Protein AF-A0A3D9SJC8-F1 (afdb_monomer_lite)

Radius of gyration: 26.05 Å; chains: 1; bounding box: 56×42×73 Å

Secondary structure (DSSP, 8-state):
--PPB-GGGSB-TTSBTTTT-BTTTTT---HHHHHHHHHHHHTT--TTSBGGGS-HHHHHHHHH-EEEEEEEEEETTEEEEEEE--HHHHHHHHHHTT---HHHHHHHHHHB--PPPTTTTTS-TT----BTTB-HHHHHHSBHHHHHHHHHHHHHT--HHHHHHHHHHHHHHHHHHHHHHHTT--BGGGG-TTS--------

pLDDT: mean 83.05, std 17.26, range [29.95, 97.19]

Organism: NCBI:txid1156355

Structure (mmCIF, N/CA/C/O backbone):
data_AF-A0A3D9SJC8-F1
#
_entry.id   AF-A0A3D9SJC8-F1
#
loop_
_atom_site.group_PDB
_atom_site.id
_atom_site.type_symbol
_atom_site.label_atom_id
_atom_site.label_alt_id
_atom_site.label_comp_id
_atom_site.label_asym_id
_atom_site.label_entity_id
_atom_site.label_seq_id
_atom_site.pdbx_PDB_ins_code
_atom_site.Cartn_x
_atom_site.Cartn_y
_atom_site.Cartn_z
_atom_site.occupancy
_atom_site.B_iso_or_equiv
_atom_site.auth_seq_id
_atom_site.auth_comp_id
_atom_site.auth_asym_id
_atom_site.auth_atom_id
_atom_site.pdbx_PDB_model_num
ATOM 1 N N . MET A 1 1 ? -3.182 -2.987 11.671 1.00 45.59 1 MET A N 1
ATOM 2 C CA . MET A 1 1 ? -3.528 -3.368 10.284 1.00 45.59 1 MET A CA 1
ATOM 3 C C . MET A 1 1 ? -2.644 -4.540 9.910 1.00 45.59 1 MET A C 1
ATOM 5 O O . MET A 1 1 ? -1.436 -4.366 9.906 1.00 45.59 1 MET A O 1
ATOM 9 N N . THR A 1 2 ? -3.225 -5.707 9.654 1.00 46.31 2 THR A N 1
ATOM 10 C CA . THR A 1 2 ? -2.503 -6.966 9.374 1.00 46.31 2 THR A CA 1
ATOM 11 C C . THR A 1 2 ? -2.684 -7.431 7.923 1.00 46.31 2 THR A C 1
ATOM 13 O O . THR A 1 2 ? -2.534 -8.607 7.626 1.00 46.31 2 THR A O 1
ATOM 16 N N . GLY A 1 3 ? -3.021 -6.518 7.009 1.00 60.97 3 GLY A N 1
ATOM 17 C CA . GLY A 1 3 ? -3.207 -6.840 5.595 1.00 60.97 3 GLY A CA 1
ATOM 18 C C . GLY A 1 3 ? -1.900 -6.798 4.812 1.00 60.97 3 GLY A C 1
ATOM 19 O O . GLY A 1 3 ? -1.261 -5.738 4.753 1.00 60.97 3 GLY A O 1
ATOM 20 N N . ASP A 1 4 ? -1.512 -7.912 4.185 1.00 81.00 4 ASP A N 1
ATOM 21 C CA . ASP A 1 4 ? -0.417 -7.891 3.211 1.00 81.00 4 ASP A CA 1
ATOM 22 C C . ASP A 1 4 ? -0.809 -7.064 1.970 1.00 81.00 4 ASP A C 1
ATOM 24 O O . ASP A 1 4 ? -1.985 -6.757 1.742 1.00 81.00 4 ASP A O 1
ATOM 28 N N . LEU A 1 5 ? 0.190 -6.632 1.200 1.00 90.69 5 LEU A N 1
ATOM 29 C CA . LEU A 1 5 ? -0.037 -5.926 -0.061 1.00 90.69 5 LEU A CA 1
ATOM 30 C C . LEU A 1 5 ? -0.654 -6.876 -1.093 1.00 90.69 5 LEU A C 1
ATOM 32 O O . LEU A 1 5 ? -0.152 -7.983 -1.264 1.00 90.69 5 LEU A O 1
ATOM 36 N N . ASP A 1 6 ? -1.676 -6.415 -1.813 1.00 91.81 6 ASP A N 1
ATOM 37 C CA . ASP A 1 6 ? -2.255 -7.106 -2.967 1.00 91.81 6 ASP A CA 1
ATOM 38 C C . ASP A 1 6 ? -1.622 -6.595 -4.268 1.00 91.81 6 ASP A C 1
ATOM 40 O O . ASP A 1 6 ? -1.920 -5.469 -4.689 1.00 91.81 6 ASP A O 1
ATOM 44 N N . PRO A 1 7 ? -0.789 -7.402 -4.950 1.00 93.12 7 PRO A N 1
ATOM 45 C CA . PRO A 1 7 ? -0.189 -7.021 -6.225 1.00 93.12 7 PRO A CA 1
ATOM 46 C C . PRO A 1 7 ? -1.226 -6.627 -7.286 1.00 93.12 7 PRO A C 1
ATOM 48 O O . PRO A 1 7 ? -0.991 -5.699 -8.059 1.00 93.12 7 PRO A O 1
ATOM 51 N N . ARG A 1 8 ? -2.414 -7.250 -7.278 1.00 90.81 8 ARG A N 1
ATOM 52 C CA . ARG A 1 8 ? -3.486 -6.970 -8.251 1.00 90.81 8 ARG A CA 1
ATOM 53 C C . ARG A 1 8 ? -4.006 -5.541 -8.159 1.00 90.81 8 ARG A C 1
ATOM 55 O O . ARG A 1 8 ? -4.483 -4.997 -9.144 1.00 90.81 8 ARG A O 1
ATOM 62 N N . ARG A 1 9 ? -3.885 -4.910 -6.989 1.00 92.75 9 ARG A N 1
ATOM 63 C CA . ARG A 1 9 ? -4.294 -3.516 -6.766 1.00 92.75 9 ARG A CA 1
ATOM 64 C C . ARG A 1 9 ? -3.208 -2.512 -7.131 1.00 92.75 9 ARG A C 1
ATOM 66 O O . ARG A 1 9 ? -3.468 -1.318 -7.066 1.00 92.75 9 ARG A O 1
ATOM 73 N N . MET A 1 10 ? -2.004 -2.967 -7.479 1.00 95.50 10 MET A N 1
ATOM 74 C CA . MET A 1 10 ? -0.861 -2.111 -7.819 1.00 95.50 10 MET A CA 1
ATOM 75 C C . MET A 1 10 ? -0.687 -1.917 -9.330 1.00 95.50 10 MET A C 1
ATOM 77 O O . MET A 1 10 ? 0.146 -1.106 -9.745 1.00 95.50 10 MET A O 1
ATOM 81 N N . ILE A 1 11 ? -1.479 -2.627 -10.137 1.00 95.75 11 ILE A N 1
ATOM 82 C CA . ILE A 1 11 ? -1.436 -2.612 -11.598 1.00 95.75 11 ILE A CA 1
ATOM 83 C C . ILE A 1 11 ? -2.826 -2.296 -12.153 1.00 95.75 11 ILE A C 1
ATOM 85 O O . ILE A 1 11 ? -3.821 -2.830 -11.677 1.00 95.75 11 ILE A O 1
ATOM 89 N N . ALA A 1 12 ? -2.877 -1.448 -13.177 1.00 94.81 12 ALA A N 1
ATOM 90 C CA . ALA A 1 12 ? -4.067 -1.188 -13.982 1.00 94.81 12 ALA A CA 1
ATOM 91 C C . ALA A 1 12 ? -3.897 -1.850 -15.364 1.00 94.81 12 ALA A C 1
ATOM 93 O O . ALA A 1 12 ? -3.218 -1.279 -16.225 1.00 94.81 12 ALA A O 1
ATOM 94 N N . PRO A 1 13 ? -4.427 -3.071 -15.578 1.00 93.00 13 PRO A N 1
ATOM 95 C CA . PRO A 1 13 ? -4.174 -3.856 -16.790 1.00 93.00 13 PRO A CA 1
ATOM 96 C C . PRO A 1 13 ? -4.687 -3.185 -18.076 1.00 93.00 13 PRO A C 1
ATOM 98 O O . PRO A 1 13 ? -4.123 -3.370 -19.154 1.00 93.00 13 PRO A O 1
ATOM 101 N N . GLU A 1 14 ? -5.731 -2.372 -17.974 1.00 94.44 14 GLU A N 1
ATOM 102 C CA . GLU A 1 14 ? -6.326 -1.601 -19.064 1.00 94.44 14 GLU A CA 1
ATOM 103 C C . GLU A 1 14 ? -5.470 -0.407 -19.517 1.00 94.44 14 GLU A C 1
ATOM 105 O O . GLU A 1 14 ? -5.682 0.134 -20.604 1.00 94.44 14 GLU A O 1
ATOM 110 N N . LEU A 1 15 ? -4.490 0.003 -18.708 1.00 95.38 15 LEU A N 1
ATOM 111 C CA . LEU A 1 15 ? -3.597 1.114 -19.011 1.00 95.38 15 LEU A CA 1
ATOM 112 C C . LEU A 1 15 ? -2.268 0.621 -19.583 1.00 95.38 15 LEU A C 1
ATOM 114 O O . LEU A 1 15 ? -1.820 -0.501 -19.353 1.00 95.38 15 LEU A O 1
ATOM 118 N N . SER A 1 16 ? -1.604 1.501 -20.327 1.00 95.00 16 SER A N 1
ATOM 119 C CA . SER A 1 16 ? -0.214 1.324 -20.745 1.00 95.00 16 SER A CA 1
ATOM 120 C C . SER A 1 16 ? 0.751 1.927 -19.725 1.00 95.00 16 SER A C 1
ATOM 122 O O . SER A 1 16 ? 0.366 2.736 -18.875 1.00 95.00 16 SER A O 1
ATOM 124 N N . LEU A 1 17 ? 2.039 1.597 -19.829 1.00 94.31 17 LEU A N 1
ATOM 125 C CA . LEU A 1 1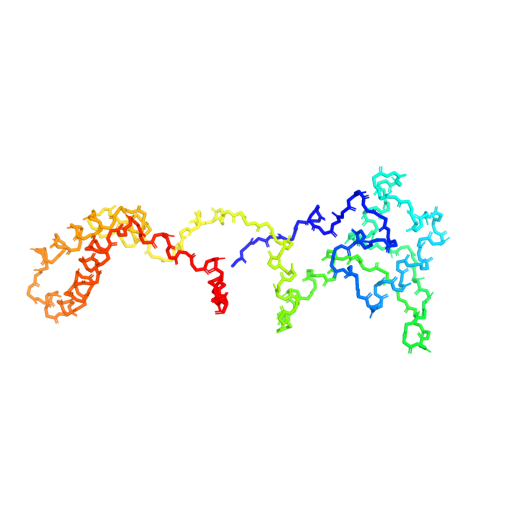7 ? 3.075 2.227 -19.000 1.00 94.31 17 LEU A CA 1
ATOM 126 C C . LEU A 1 17 ? 3.134 3.746 -19.210 1.00 94.31 17 LEU A C 1
ATOM 128 O O . LEU A 1 17 ? 3.403 4.493 -18.268 1.00 94.31 17 LEU A O 1
ATOM 132 N N . TRP A 1 18 ? 2.844 4.210 -20.430 1.00 92.88 18 TRP A N 1
ATOM 133 C CA . TRP A 1 18 ? 2.699 5.629 -20.750 1.00 92.88 18 TRP A CA 1
ATOM 134 C C . TRP A 1 18 ? 1.580 6.300 -19.951 1.00 92.88 18 TRP A C 1
ATOM 136 O O . TRP A 1 18 ? 1.768 7.410 -19.459 1.00 92.88 18 TRP A O 1
ATOM 146 N N . ASN A 1 19 ? 0.461 5.602 -19.763 1.00 94.12 19 ASN A N 1
ATOM 147 C CA . ASN A 1 19 ? -0.705 6.094 -19.032 1.00 94.12 19 ASN A CA 1
ATOM 148 C C . ASN A 1 19 ? -0.682 5.757 -17.529 1.00 94.12 19 ASN A C 1
ATOM 150 O O . ASN A 1 19 ? -1.676 5.971 -16.845 1.00 94.12 19 ASN A O 1
ATOM 154 N N . GLY A 1 20 ? 0.439 5.261 -16.993 1.00 93.12 20 GLY A N 1
ATOM 155 C CA . GLY A 1 20 ? 0.592 5.031 -15.554 1.00 93.12 20 GLY A CA 1
ATOM 156 C C . GLY A 1 20 ? 0.041 3.696 -15.052 1.00 93.12 20 GLY A C 1
ATOM 157 O O . GLY A 1 20 ? -0.463 3.633 -13.937 1.00 93.12 20 GLY A O 1
ATOM 158 N N . ALA A 1 21 ? 0.178 2.620 -15.831 1.00 95.38 21 ALA A N 1
ATOM 159 C CA . ALA A 1 21 ? -0.301 1.291 -15.441 1.00 95.38 21 ALA A CA 1
ATOM 160 C C . ALA A 1 21 ? 0.302 0.725 -14.137 1.00 95.38 21 ALA A C 1
ATOM 162 O O . ALA A 1 21 ? -0.299 -0.152 -13.526 1.00 95.38 21 ALA A O 1
ATOM 163 N N . VAL A 1 22 ? 1.459 1.226 -13.685 1.00 96.69 22 VAL A N 1
ATOM 164 C CA . VAL A 1 22 ? 2.016 0.914 -12.356 1.00 96.69 22 VAL A CA 1
ATOM 165 C C . VAL A 1 22 ? 1.550 1.969 -11.360 1.00 96.69 22 VAL A C 1
ATOM 167 O O . VAL A 1 22 ? 2.151 3.041 -11.247 1.00 96.69 22 VAL A O 1
ATOM 170 N N . LEU A 1 23 ? 0.485 1.661 -10.623 1.00 96.00 23 LEU A N 1
ATOM 171 C CA . LEU A 1 23 ? -0.287 2.638 -9.850 1.00 96.00 23 LEU A CA 1
ATOM 172 C C . LEU A 1 23 ? 0.516 3.304 -8.729 1.00 96.00 23 LEU A C 1
ATOM 174 O O . LEU A 1 23 ? 0.320 4.486 -8.458 1.00 96.00 23 LEU A O 1
ATOM 178 N N . LEU A 1 24 ? 1.463 2.586 -8.114 1.00 95.31 24 LEU A N 1
ATOM 179 C CA . LEU A 1 24 ? 2.349 3.160 -7.092 1.00 95.31 24 LEU A CA 1
ATOM 180 C C . LEU A 1 24 ? 3.180 4.337 -7.629 1.00 95.31 24 LEU A C 1
ATOM 182 O O . LEU A 1 24 ? 3.492 5.265 -6.884 1.00 95.31 24 LEU A O 1
ATOM 186 N N . TRP A 1 25 ? 3.540 4.294 -8.912 1.00 94.31 25 TRP A N 1
ATOM 187 C CA . TRP A 1 25 ? 4.431 5.265 -9.544 1.00 94.31 25 TRP A CA 1
ATOM 188 C C . TRP A 1 25 ? 3.736 6.154 -10.578 1.00 94.31 25 TRP A C 1
ATOM 190 O O . TRP A 1 25 ? 4.392 7.008 -11.184 1.00 94.31 25 TRP A O 1
ATOM 200 N N . ALA A 1 26 ? 2.431 5.976 -10.784 1.00 92.75 26 ALA A N 1
ATOM 201 C CA . ALA A 1 26 ? 1.657 6.716 -11.767 1.00 92.75 26 ALA A CA 1
ATOM 202 C C . ALA A 1 26 ? 1.781 8.234 -11.546 1.00 92.75 26 ALA A C 1
ATOM 204 O O . ALA A 1 26 ? 1.610 8.736 -10.436 1.00 92.75 26 ALA A O 1
ATOM 205 N N . GLY A 1 27 ? 2.127 8.970 -12.606 1.00 87.38 27 GLY A N 1
ATOM 206 C CA . GLY A 1 27 ? 2.295 10.427 -12.550 1.00 87.38 27 GLY A CA 1
ATOM 207 C C . GLY A 1 27 ? 3.525 10.926 -11.778 1.00 87.38 27 GLY A C 1
ATOM 208 O O . GLY A 1 27 ? 3.656 12.130 -11.574 1.00 87.38 27 GLY A O 1
ATOM 209 N N . THR A 1 28 ? 4.435 10.043 -11.351 1.00 89.56 28 THR A N 1
ATOM 210 C CA . THR A 1 28 ? 5.651 10.435 -10.619 1.00 89.56 28 THR A CA 1
ATOM 211 C C . THR A 1 28 ? 6.892 10.438 -11.515 1.00 89.56 28 THR A C 1
ATOM 213 O O . THR A 1 28 ? 7.027 9.618 -12.422 1.00 89.56 28 THR A O 1
ATOM 216 N N . ASP A 1 29 ? 7.839 11.340 -11.236 1.00 90.56 29 ASP A N 1
ATOM 217 C CA . ASP A 1 29 ? 9.202 11.271 -11.777 1.00 90.56 29 ASP A CA 1
ATOM 218 C C . ASP A 1 29 ? 10.143 10.689 -10.713 1.00 90.56 29 ASP A C 1
ATOM 220 O O . ASP A 1 29 ? 10.639 11.394 -9.828 1.00 90.56 29 ASP A O 1
ATOM 224 N N . CYS A 1 30 ? 10.359 9.374 -10.769 1.00 92.38 30 CYS A N 1
ATOM 225 C CA . CYS A 1 30 ? 11.188 8.645 -9.816 1.00 92.38 30 CYS A CA 1
ATOM 226 C C . CYS A 1 30 ? 12.085 7.598 -10.500 1.00 92.38 30 CYS A C 1
ATOM 228 O O . CYS A 1 30 ? 11.877 7.205 -11.650 1.00 92.38 30 CYS A O 1
ATOM 230 N N . GLY A 1 31 ? 13.101 7.127 -9.770 1.00 94.44 31 GLY A N 1
ATOM 231 C CA . GLY A 1 31 ? 14.049 6.118 -10.257 1.00 94.44 31 GLY A CA 1
ATOM 232 C C . GLY A 1 31 ? 13.387 4.850 -10.824 1.00 94.44 31 GLY A C 1
ATOM 233 O O . GLY A 1 31 ? 13.773 4.429 -11.913 1.00 94.44 31 GLY A O 1
ATOM 234 N N . PRO A 1 32 ? 12.384 4.248 -10.150 1.00 95.25 32 PRO A N 1
ATOM 235 C CA . PRO A 1 32 ? 11.605 3.139 -10.701 1.00 95.25 32 PRO A CA 1
ATOM 236 C C . PRO A 1 32 ? 11.003 3.413 -12.085 1.00 95.25 32 PRO A C 1
ATOM 238 O O . PRO A 1 32 ? 11.175 2.586 -12.975 1.00 95.25 32 PRO A O 1
ATOM 241 N N . VAL A 1 33 ? 10.383 4.577 -12.314 1.00 95.31 33 VAL A N 1
ATOM 242 C CA . VAL A 1 33 ? 9.793 4.935 -13.622 1.00 95.31 33 VAL A CA 1
ATOM 243 C C . VAL A 1 33 ? 10.860 5.017 -14.712 1.00 95.31 33 VAL A C 1
ATOM 245 O O . VAL A 1 33 ? 10.669 4.500 -15.812 1.00 95.31 33 VAL A O 1
ATOM 248 N N . ALA A 1 34 ? 12.014 5.616 -14.409 1.00 95.69 34 ALA A N 1
ATOM 249 C CA . ALA A 1 34 ? 13.131 5.672 -15.348 1.00 95.69 34 ALA A CA 1
ATOM 250 C C . ALA A 1 34 ? 13.686 4.270 -15.677 1.00 95.69 34 ALA A C 1
ATOM 252 O O . ALA A 1 34 ? 13.978 3.990 -16.839 1.00 95.69 34 ALA A O 1
ATOM 253 N N . LYS A 1 35 ? 13.773 3.371 -14.684 1.00 95.69 35 LYS A N 1
ATOM 254 C CA . LYS A 1 35 ? 14.175 1.968 -14.889 1.00 95.69 35 LYS A CA 1
ATOM 255 C C . LYS A 1 35 ? 13.187 1.210 -15.774 1.00 95.69 35 LYS A C 1
ATOM 257 O O . LYS A 1 35 ? 13.622 0.549 -16.709 1.00 95.69 35 LYS A O 1
ATOM 262 N N . ILE A 1 36 ? 11.882 1.341 -15.520 1.00 95.50 36 ILE A N 1
ATOM 263 C CA . ILE A 1 36 ? 10.829 0.674 -16.304 1.00 95.50 36 ILE A CA 1
ATOM 264 C C . ILE A 1 36 ? 10.919 1.066 -17.782 1.00 95.50 36 ILE A C 1
ATOM 266 O O . ILE A 1 36 ? 10.811 0.200 -18.640 1.00 95.50 36 ILE A O 1
ATOM 270 N N . LYS A 1 37 ? 11.171 2.346 -18.094 1.00 94.31 37 LYS A N 1
ATOM 271 C CA . LYS A 1 37 ? 11.330 2.813 -19.485 1.00 94.31 37 LYS A CA 1
ATOM 272 C C . LYS A 1 37 ? 12.466 2.103 -20.219 1.00 94.31 37 LYS A C 1
ATOM 274 O O . LYS A 1 37 ? 12.280 1.659 -21.347 1.00 94.31 37 LYS A O 1
ATOM 279 N N . VAL A 1 38 ? 13.6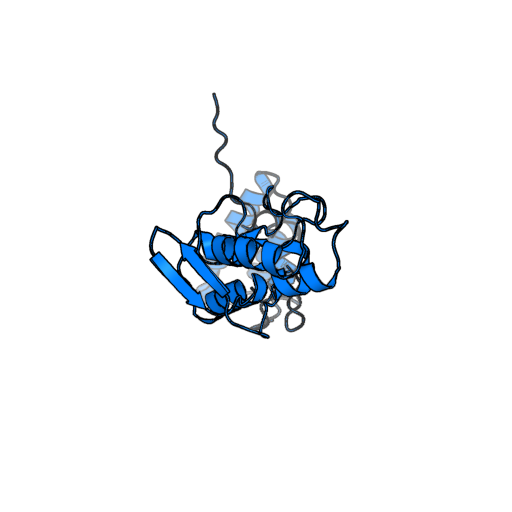34 1.996 -19.583 1.00 95.19 38 VAL A N 1
ATOM 280 C CA . VAL A 1 38 ? 14.794 1.309 -20.172 1.00 95.19 38 VAL A CA 1
ATOM 281 C C . VAL A 1 38 ? 14.534 -0.191 -20.281 1.00 95.19 38 VAL A C 1
ATOM 283 O O . VAL A 1 38 ? 14.851 -0.791 -21.304 1.00 95.19 38 VAL A O 1
ATOM 286 N N . LEU A 1 39 ? 13.938 -0.790 -19.247 1.00 93.56 39 LEU A N 1
ATOM 287 C CA . LEU A 1 39 ? 13.636 -2.215 -19.228 1.00 93.56 39 LEU A CA 1
ATOM 288 C C . LEU A 1 39 ? 12.647 -2.577 -20.336 1.00 93.56 39 LEU A C 1
ATOM 290 O O . LEU A 1 39 ? 12.939 -3.472 -21.116 1.00 93.56 39 LEU A O 1
ATOM 294 N N . ALA A 1 40 ? 11.552 -1.827 -20.479 1.00 92.94 40 ALA A N 1
ATOM 295 C CA . ALA A 1 40 ? 10.559 -2.052 -21.525 1.00 92.94 40 ALA A CA 1
ATOM 296 C C . ALA A 1 40 ? 11.188 -2.058 -22.927 1.00 92.94 40 ALA A C 1
ATOM 298 O O . ALA A 1 40 ? 10.951 -2.979 -23.700 1.00 92.94 40 ALA A O 1
ATOM 299 N N . ALA A 1 41 ? 12.070 -1.095 -23.219 1.00 92.44 41 ALA A N 1
ATOM 300 C CA . ALA A 1 41 ? 12.797 -1.062 -24.487 1.00 92.44 41 ALA A CA 1
ATOM 301 C C . ALA A 1 41 ? 13.728 -2.274 -24.677 1.00 92.44 41 ALA A C 1
ATOM 303 O O . ALA A 1 41 ? 13.886 -2.758 -25.793 1.00 92.44 41 ALA A O 1
ATOM 304 N N . ARG A 1 42 ? 14.344 -2.766 -23.596 1.00 90.56 42 ARG A N 1
ATOM 305 C CA . ARG A 1 42 ? 15.284 -3.893 -23.633 1.00 90.56 42 ARG A CA 1
ATOM 306 C C . ARG A 1 42 ? 14.594 -5.232 -23.885 1.00 90.56 42 ARG A C 1
ATOM 308 O O . ARG A 1 42 ? 15.112 -6.029 -24.656 1.00 90.56 42 ARG A O 1
ATOM 315 N N . ILE A 1 43 ? 13.456 -5.475 -23.238 1.00 88.38 43 ILE A N 1
ATOM 316 C CA . ILE A 1 43 ? 12.726 -6.752 -23.319 1.00 88.38 43 ILE A CA 1
ATOM 317 C C . ILE A 1 43 ? 11.553 -6.715 -24.311 1.00 88.38 43 ILE A C 1
ATOM 319 O O . ILE A 1 43 ? 10.678 -7.568 -24.260 1.00 88.38 43 ILE A O 1
ATOM 323 N N . GLY A 1 44 ? 11.525 -5.734 -25.221 1.00 87.12 44 GLY A N 1
ATOM 324 C CA . GLY A 1 44 ? 10.562 -5.696 -26.329 1.00 87.12 44 GLY A CA 1
ATOM 325 C C . GLY A 1 44 ? 9.129 -5.317 -25.943 1.00 87.12 44 GLY A C 1
ATOM 326 O O . GLY A 1 44 ? 8.201 -5.589 -26.700 1.00 87.12 44 GLY A O 1
ATOM 327 N N . ILE A 1 45 ? 8.929 -4.669 -24.796 1.00 89.62 45 ILE A N 1
ATOM 328 C CA . ILE A 1 45 ? 7.605 -4.258 -24.328 1.00 89.62 45 ILE A CA 1
ATOM 329 C C . ILE A 1 45 ? 7.223 -2.901 -24.911 1.00 89.62 45 ILE A C 1
ATOM 331 O O . ILE A 1 45 ? 7.918 -1.895 -24.733 1.00 89.62 45 ILE A O 1
ATOM 335 N N . ASP A 1 46 ? 6.052 -2.852 -25.545 1.00 91.62 46 ASP A N 1
ATOM 336 C CA . ASP A 1 46 ? 5.492 -1.604 -26.055 1.00 91.62 46 ASP A CA 1
ATOM 337 C C . ASP A 1 46 ? 4.940 -0.737 -24.912 1.00 91.62 46 ASP A C 1
ATOM 339 O O . ASP A 1 46 ? 3.884 -0.996 -24.332 1.00 91.62 46 ASP A O 1
ATOM 343 N N . TYR A 1 47 ? 5.651 0.355 -24.634 1.00 91.25 47 TYR A N 1
ATOM 344 C CA . TYR A 1 47 ? 5.336 1.319 -23.583 1.00 91.25 47 TYR A CA 1
ATOM 345 C C . TYR A 1 47 ? 3.956 1.990 -23.737 1.00 91.25 47 TYR A C 1
ATOM 347 O O . TYR A 1 47 ? 3.416 2.521 -22.763 1.00 91.25 47 TYR A O 1
ATOM 355 N N . LYS A 1 48 ? 3.380 1.996 -24.946 1.00 93.81 48 LYS A N 1
ATOM 356 C CA . LYS A 1 48 ? 2.096 2.642 -25.256 1.00 93.81 48 LYS A CA 1
ATOM 357 C C . LYS A 1 48 ? 0.917 1.679 -25.291 1.00 93.81 48 LYS A C 1
ATOM 359 O O . LYS A 1 48 ? -0.222 2.140 -25.211 1.00 93.81 48 LYS A O 1
ATOM 364 N N . LYS A 1 49 ? 1.163 0.376 -25.371 1.00 94.25 49 LYS A N 1
ATOM 365 C CA . LYS A 1 49 ? 0.113 -0.641 -25.431 1.00 94.25 49 LYS A CA 1
ATOM 366 C C . LYS A 1 49 ? -0.344 -1.041 -24.013 1.00 94.25 49 LYS A C 1
ATOM 368 O O . LYS A 1 49 ? 0.494 -1.088 -23.108 1.00 94.25 49 LYS A O 1
ATOM 373 N N . PRO A 1 50 ? -1.652 -1.281 -23.787 1.00 95.44 50 PRO A N 1
ATOM 374 C CA . PRO A 1 50 ? -2.171 -1.718 -22.490 1.00 95.44 50 PRO A CA 1
ATOM 375 C C . PRO A 1 50 ? -1.511 -2.999 -21.980 1.00 95.44 50 PRO A C 1
ATOM 377 O O . PRO A 1 50 ? -1.234 -3.894 -22.779 1.00 95.44 50 PRO A O 1
ATOM 380 N N . LEU A 1 51 ? -1.313 -3.120 -20.663 1.00 93.94 51 LEU A N 1
ATOM 381 C CA . LEU A 1 51 ? -0.673 -4.299 -20.062 1.00 93.94 5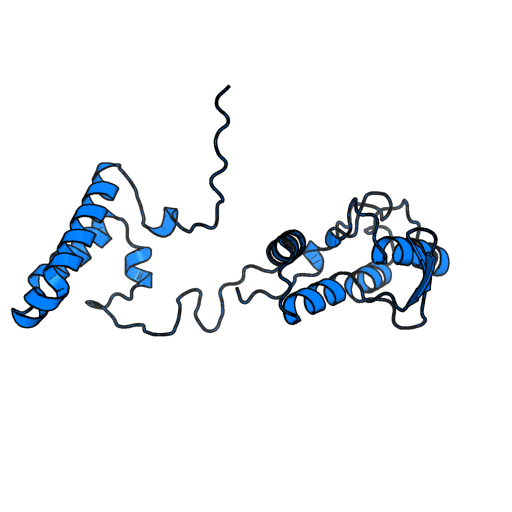1 LEU A CA 1
ATOM 382 C C . LEU A 1 51 ? -1.449 -5.595 -20.314 1.00 93.94 51 LEU A C 1
ATOM 384 O O . LEU A 1 51 ? -0.830 -6.625 -20.540 1.00 93.94 51 LEU A O 1
ATOM 388 N N . ALA A 1 52 ? -2.783 -5.544 -20.366 1.00 92.38 52 ALA A N 1
ATOM 389 C CA . ALA A 1 52 ? -3.637 -6.690 -20.693 1.00 92.38 52 ALA A CA 1
ATOM 390 C C . ALA A 1 52 ? -3.368 -7.284 -22.087 1.00 92.38 52 ALA A C 1
ATOM 392 O O . ALA A 1 52 ? -3.832 -8.375 -22.398 1.00 92.38 52 ALA A O 1
ATOM 393 N N . GLN A 1 53 ? -2.663 -6.548 -22.949 1.00 93.38 53 GLN A N 1
ATOM 394 C CA . GLN A 1 53 ? -2.282 -6.991 -24.286 1.00 93.38 53 GLN A CA 1
ATOM 395 C C . GLN A 1 53 ? -0.773 -7.274 -24.398 1.00 93.38 53 GLN A C 1
ATOM 397 O O . GLN A 1 53 ? -0.266 -7.428 -25.513 1.00 93.38 53 GLN A O 1
ATOM 402 N N . GLN A 1 54 ? -0.047 -7.267 -23.281 1.00 90.44 54 GLN A N 1
ATOM 403 C CA . GLN A 1 54 ? 1.367 -7.628 -23.178 1.00 90.44 54 GLN A CA 1
ATOM 404 C C . GLN A 1 54 ? 1.507 -9.041 -22.601 1.00 90.44 54 GLN A C 1
ATOM 406 O O . GLN A 1 54 ? 0.533 -9.644 -22.155 1.00 90.44 54 GLN A O 1
ATOM 411 N N . GLU A 1 55 ? 2.729 -9.564 -22.597 1.00 89.25 55 GLU A N 1
ATOM 412 C CA . GLU A 1 55 ? 3.042 -10.840 -21.956 1.00 89.25 55 GLU A CA 1
ATOM 413 C C . GLU A 1 55 ? 2.873 -10.758 -20.431 1.00 89.25 55 GLU A C 1
ATOM 415 O O . GLU A 1 55 ? 3.311 -9.798 -19.795 1.00 89.25 55 GLU A O 1
ATOM 420 N N . GLU A 1 56 ? 2.277 -11.787 -19.828 1.00 86.81 56 GLU A N 1
ATOM 421 C CA . GLU A 1 56 ? 2.002 -11.842 -18.384 1.00 86.81 56 GLU A CA 1
ATOM 422 C C . GLU A 1 56 ? 3.282 -11.749 -17.538 1.00 86.81 56 GLU A C 1
ATOM 424 O O . GLU A 1 56 ? 3.311 -11.045 -16.528 1.00 86.81 56 GLU A O 1
ATOM 429 N N . GLN A 1 57 ? 4.383 -12.337 -18.022 1.00 89.62 57 GLN A N 1
ATOM 430 C CA . GLN A 1 57 ? 5.707 -12.245 -17.398 1.00 89.62 57 GLN A CA 1
ATOM 431 C C . GLN A 1 57 ? 6.147 -10.789 -17.168 1.00 89.62 57 GLN A C 1
ATOM 433 O O . GLN A 1 57 ? 6.888 -10.492 -16.228 1.00 89.62 57 GLN A O 1
ATOM 438 N N . PHE A 1 58 ? 5.688 -9.851 -17.999 1.00 90.44 58 PHE A N 1
ATOM 439 C CA . PHE A 1 58 ? 6.014 -8.448 -17.806 1.00 90.44 58 PHE A CA 1
ATOM 440 C C . PHE A 1 58 ? 5.321 -7.848 -16.582 1.00 90.44 58 PHE A C 1
ATOM 442 O O . PHE A 1 58 ? 5.921 -7.042 -15.870 1.00 90.44 58 PHE A O 1
ATOM 449 N N . VAL A 1 59 ? 4.083 -8.252 -16.301 1.00 93.50 59 VAL A N 1
ATOM 450 C CA . VAL A 1 59 ? 3.366 -7.820 -15.097 1.00 93.50 59 VAL A CA 1
ATOM 451 C C . VAL A 1 59 ? 4.100 -8.315 -13.852 1.00 93.50 59 VAL A C 1
ATOM 453 O O . VAL A 1 59 ? 4.334 -7.524 -12.937 1.00 93.50 59 VAL A O 1
ATOM 456 N N . ASP A 1 60 ? 4.578 -9.560 -13.859 1.00 93.75 60 ASP A N 1
ATOM 457 C CA . ASP A 1 60 ? 5.406 -10.099 -12.775 1.00 93.75 60 ASP A CA 1
ATOM 458 C C . ASP A 1 60 ? 6.691 -9.297 -12.582 1.00 93.75 60 ASP A C 1
ATOM 460 O O . ASP A 1 60 ? 7.047 -8.949 -11.454 1.00 93.75 60 ASP A O 1
ATOM 464 N N . ILE A 1 61 ? 7.354 -8.917 -13.676 1.00 94.88 61 ILE A N 1
ATOM 465 C CA . ILE A 1 61 ? 8.532 -8.053 -13.622 1.00 94.88 61 ILE A CA 1
ATOM 466 C C . ILE A 1 61 ? 8.198 -6.702 -12.980 1.00 94.88 61 ILE A C 1
ATOM 468 O O . ILE A 1 61 ? 8.943 -6.244 -12.114 1.00 94.88 61 ILE A O 1
ATOM 472 N N . LEU A 1 62 ? 7.090 -6.056 -13.363 1.00 96.06 62 LEU A N 1
ATOM 473 C CA . LEU A 1 62 ? 6.650 -4.779 -12.785 1.00 96.06 62 LEU A CA 1
ATOM 474 C C . LEU A 1 62 ? 6.351 -4.887 -11.283 1.00 96.06 62 LEU A C 1
ATOM 476 O O . LEU A 1 62 ? 6.665 -3.976 -10.513 1.00 96.06 62 LEU A O 1
ATOM 480 N N . LEU A 1 63 ? 5.753 -5.998 -10.863 1.00 96.19 63 LEU A N 1
ATOM 481 C CA . LEU A 1 63 ? 5.351 -6.238 -9.481 1.00 96.19 63 LEU A CA 1
ATOM 482 C C . LEU A 1 63 ? 6.536 -6.621 -8.590 1.00 96.19 63 LEU A C 1
ATOM 484 O O . LEU A 1 63 ? 6.697 -6.049 -7.508 1.00 96.19 63 LEU A O 1
ATOM 488 N N . HIS A 1 64 ? 7.371 -7.549 -9.052 1.00 95.94 64 HIS A N 1
ATOM 489 C CA . HIS A 1 64 ? 8.344 -8.286 -8.238 1.00 95.94 64 HIS A CA 1
ATOM 490 C C . HIS A 1 64 ? 9.801 -8.074 -8.646 1.00 95.94 64 HIS A C 1
ATOM 492 O O . HIS A 1 64 ? 10.707 -8.481 -7.919 1.00 95.94 64 HIS A O 1
ATOM 498 N N . GLY A 1 65 ? 10.032 -7.385 -9.759 1.00 95.38 65 GLY A N 1
ATOM 499 C CA . GLY A 1 65 ? 11.351 -6.959 -10.188 1.00 95.38 65 GLY A CA 1
ATOM 500 C C . GLY A 1 65 ? 11.939 -7.779 -11.326 1.00 95.38 65 GLY A C 1
ATOM 501 O O . GLY A 1 65 ? 11.370 -8.742 -11.824 1.00 95.38 65 GLY A O 1
ATOM 502 N N . TYR A 1 66 ? 13.129 -7.362 -11.740 1.00 94.31 66 TYR A N 1
ATOM 503 C CA . TYR A 1 66 ? 13.925 -7.993 -12.780 1.00 94.31 66 TYR A CA 1
ATOM 504 C C . TYR A 1 66 ? 15.320 -8.271 -12.226 1.00 94.31 66 TYR A C 1
ATOM 506 O O . TYR A 1 66 ? 16.138 -7.357 -12.091 1.00 94.31 66 TYR A O 1
ATOM 514 N N . ALA A 1 67 ? 15.565 -9.530 -11.861 1.00 88.88 67 ALA A N 1
ATOM 515 C CA . ALA A 1 67 ? 16.783 -9.955 -11.170 1.00 88.88 67 ALA A CA 1
ATOM 516 C C . ALA A 1 67 ? 17.910 -10.418 -12.109 1.00 88.88 67 ALA A C 1
ATOM 518 O O . ALA A 1 67 ? 19.025 -10.636 -11.645 1.00 88.88 67 ALA A O 1
ATOM 519 N N . HIS A 1 68 ? 17.646 -10.564 -13.412 1.00 88.81 68 HIS A N 1
ATOM 520 C CA . HIS A 1 68 ? 18.629 -11.097 -14.361 1.00 88.81 68 HIS A CA 1
ATOM 521 C C . HIS A 1 68 ? 19.862 -10.200 -14.501 1.00 88.81 68 HIS A C 1
ATOM 523 O O . HIS A 1 68 ? 20.989 -10.685 -14.492 1.00 88.81 68 HIS A O 1
ATOM 529 N N . GLU A 1 69 ? 19.662 -8.889 -14.616 1.00 92.38 69 GLU A N 1
ATOM 530 C CA . GLU A 1 69 ? 20.751 -7.932 -14.796 1.00 92.38 69 GLU A CA 1
ATOM 531 C C . GLU A 1 69 ? 20.343 -6.530 -14.323 1.00 92.38 69 GLU A C 1
ATOM 533 O O . GLU A 1 69 ? 19.157 -6.174 -14.332 1.00 92.38 69 GLU A O 1
ATOM 538 N N . PRO A 1 70 ? 21.313 -5.695 -13.918 1.00 95.31 70 PRO A N 1
ATOM 539 C CA . PRO A 1 70 ? 21.022 -4.327 -13.545 1.00 95.31 70 PRO A CA 1
ATOM 540 C C . PRO A 1 70 ? 20.638 -3.479 -14.766 1.00 95.31 70 PRO A C 1
ATOM 542 O O . PRO A 1 70 ? 21.092 -3.671 -15.899 1.00 95.31 70 PRO A O 1
ATOM 545 N N . VAL A 1 71 ? 19.814 -2.468 -14.512 1.00 95.94 71 VAL A N 1
ATOM 546 C CA . VAL A 1 71 ? 19.386 -1.494 -15.513 1.00 95.94 71 VAL A CA 1
ATOM 547 C C . VAL A 1 71 ? 20.222 -0.233 -15.342 1.00 95.94 71 VAL A C 1
ATOM 549 O O . VAL A 1 71 ? 20.260 0.340 -14.251 1.00 95.94 71 VAL A O 1
ATOM 552 N N . THR A 1 72 ? 20.871 0.214 -16.417 1.00 97.19 72 THR A N 1
ATOM 553 C CA . THR A 1 72 ? 21.510 1.534 -16.480 1.00 97.19 72 THR A CA 1
ATOM 554 C C . THR A 1 72 ? 20.493 2.545 -16.993 1.00 97.19 72 THR A C 1
ATOM 556 O O . THR A 1 72 ? 19.960 2.386 -18.087 1.00 97.19 72 THR A O 1
ATOM 559 N N . TYR A 1 73 ? 20.197 3.569 -16.199 1.00 95.69 73 TYR A N 1
ATOM 560 C CA . TYR A 1 73 ? 19.153 4.554 -16.474 1.00 95.69 73 TYR A CA 1
ATOM 561 C C . TYR A 1 73 ? 19.599 5.960 -16.077 1.00 95.69 73 TYR A C 1
ATOM 563 O O . TYR A 1 73 ? 20.476 6.146 -15.233 1.00 95.69 73 TYR A O 1
ATOM 571 N N . VAL A 1 74 ? 18.958 6.966 -16.672 1.00 95.38 74 VAL A N 1
ATOM 572 C CA . VAL A 1 74 ? 19.162 8.373 -16.319 1.00 95.38 74 VAL A CA 1
ATOM 573 C C . VAL A 1 74 ? 17.967 8.856 -15.512 1.00 95.38 74 VAL A C 1
ATOM 575 O O . VAL A 1 74 ? 16.828 8.770 -15.964 1.00 95.38 74 VAL A O 1
ATOM 578 N N . HIS A 1 75 ? 18.216 9.395 -14.321 1.00 94.44 75 HIS A N 1
ATOM 579 C CA . HIS A 1 75 ? 17.194 10.064 -13.519 1.00 94.44 75 HIS A CA 1
ATOM 580 C C . HIS A 1 75 ? 17.780 11.331 -12.901 1.00 94.44 75 HIS A C 1
ATOM 582 O O . HIS A 1 75 ? 18.874 11.299 -12.338 1.00 94.44 75 HIS A O 1
ATOM 588 N N . LYS A 1 76 ? 17.070 12.460 -13.030 1.00 93.88 76 LYS A N 1
ATOM 589 C CA . LYS A 1 76 ? 17.544 13.787 -12.592 1.00 93.88 76 LYS A CA 1
ATOM 590 C C . LYS A 1 76 ? 18.951 14.125 -13.114 1.00 93.88 76 LYS A C 1
ATOM 592 O O . LYS A 1 76 ? 19.792 14.610 -12.368 1.00 93.88 76 LYS A O 1
ATOM 597 N N . LYS A 1 77 ? 19.198 13.848 -14.403 1.00 94.50 77 LYS A N 1
ATOM 598 C CA . LYS A 1 77 ? 20.483 14.054 -15.109 1.00 94.50 77 LYS A CA 1
ATOM 599 C C . LYS A 1 77 ? 21.671 13.236 -14.572 1.00 94.50 77 LYS A C 1
ATOM 601 O O . LYS A 1 77 ? 22.798 13.474 -14.986 1.00 94.50 77 LYS A O 1
ATOM 606 N N . VAL A 1 78 ? 21.432 12.260 -13.696 1.00 95.88 78 VAL A N 1
ATOM 607 C CA . VAL A 1 78 ? 22.469 11.368 -13.165 1.00 95.88 78 VAL A CA 1
ATOM 608 C C . VAL A 1 78 ? 22.286 9.974 -13.752 1.00 95.88 78 VAL A C 1
ATOM 610 O O . VAL A 1 78 ? 21.185 9.418 -13.702 1.00 95.88 78 VAL A O 1
ATOM 613 N N . VAL A 1 79 ? 23.370 9.414 -14.292 1.00 97.06 79 VAL A N 1
ATOM 614 C CA . VAL A 1 79 ? 23.430 8.015 -14.730 1.00 97.06 79 VAL A CA 1
ATOM 615 C C . VAL A 1 79 ? 23.542 7.125 -13.495 1.00 97.06 79 VAL A C 1
ATOM 617 O O . VAL A 1 79 ? 24.384 7.355 -12.629 1.00 97.06 79 VAL A O 1
ATOM 620 N N . LYS A 1 80 ? 22.676 6.119 -13.397 1.00 96.75 80 LYS A N 1
ATOM 621 C CA . LYS A 1 80 ? 22.651 5.146 -12.304 1.00 96.75 80 LYS A CA 1
ATOM 622 C C . LYS A 1 80 ? 22.522 3.742 -12.871 1.00 96.75 80 LYS A C 1
ATOM 624 O O . LYS A 1 80 ? 21.850 3.550 -13.879 1.00 96.75 80 LYS A O 1
ATOM 629 N N . THR A 1 81 ? 23.084 2.767 -12.168 1.00 97.12 81 THR A N 1
ATOM 630 C CA . THR A 1 81 ? 22.949 1.345 -12.497 1.00 97.12 81 THR A CA 1
ATOM 631 C C . THR A 1 81 ? 22.448 0.608 -11.265 1.00 97.12 81 THR A C 1
ATOM 633 O O . THR A 1 81 ? 23.063 0.687 -10.205 1.00 97.12 81 THR A O 1
ATOM 636 N N . ALA A 1 82 ? 21.289 -0.039 -11.374 1.00 96.00 82 ALA A N 1
ATOM 637 C CA . ALA A 1 82 ? 20.688 -0.798 -10.279 1.00 96.00 82 ALA A CA 1
ATOM 638 C C . ALA A 1 82 ? 19.663 -1.807 -10.805 1.00 96.00 82 ALA A C 1
ATOM 640 O O . ALA A 1 82 ? 19.070 -1.601 -11.865 1.00 96.00 82 ALA A O 1
ATOM 641 N N . PHE A 1 83 ? 19.391 -2.850 -10.025 1.00 96.62 83 PHE A N 1
ATOM 642 C CA . PHE A 1 83 ? 18.282 -3.762 -10.294 1.00 96.62 83 PHE A CA 1
ATOM 643 C C . PHE A 1 83 ? 16.925 -3.050 -10.176 1.00 96.62 83 PHE A C 1
ATOM 645 O O . PHE A 1 83 ? 16.752 -2.048 -9.460 1.00 96.62 83 PHE A O 1
ATOM 652 N N . TYR A 1 84 ? 15.943 -3.543 -10.924 1.00 96.56 84 TYR A N 1
ATOM 653 C CA . TYR A 1 84 ? 14.552 -3.162 -10.732 1.00 96.56 84 TYR A CA 1
ATOM 654 C C . TYR A 1 84 ? 13.925 -4.132 -9.730 1.00 96.56 84 TYR A C 1
ATOM 656 O O . TYR A 1 84 ? 13.912 -5.326 -9.984 1.00 96.56 84 TYR A O 1
ATOM 664 N N . ASN A 1 85 ? 13.436 -3.634 -8.594 1.00 95.75 85 ASN A N 1
ATOM 665 C CA . ASN A 1 85 ? 12.936 -4.490 -7.513 1.00 95.75 85 ASN A CA 1
ATOM 666 C C . ASN A 1 85 ? 11.452 -4.842 -7.660 1.00 95.75 85 ASN A C 1
ATOM 668 O O . ASN A 1 85 ? 10.987 -5.758 -6.999 1.00 95.75 85 ASN A O 1
ATOM 672 N N . GLY A 1 86 ? 10.704 -4.097 -8.477 1.00 96.88 86 GLY A N 1
ATOM 673 C CA . GLY A 1 86 ? 9.249 -4.207 -8.546 1.00 96.88 86 GLY A CA 1
ATOM 674 C C . GLY A 1 86 ? 8.527 -3.344 -7.510 1.00 96.88 86 GLY A C 1
ATOM 675 O O . GLY A 1 86 ? 9.041 -3.057 -6.424 1.00 96.88 86 GLY A O 1
ATOM 676 N N . CYS A 1 87 ? 7.324 -2.885 -7.857 1.00 96.94 87 CYS A N 1
ATOM 677 C CA . CYS A 1 87 ? 6.559 -1.976 -7.006 1.00 96.94 87 CYS A CA 1
ATOM 678 C C . CYS A 1 87 ? 6.086 -2.630 -5.700 1.00 96.94 87 CYS A C 1
ATOM 680 O O . CYS A 1 87 ? 6.047 -1.949 -4.674 1.00 96.94 87 CYS A O 1
ATOM 682 N N . VAL A 1 88 ? 5.766 -3.931 -5.709 1.00 96.44 88 VAL A N 1
ATOM 683 C CA . VAL A 1 88 ? 5.376 -4.671 -4.497 1.00 96.44 88 VAL A CA 1
ATOM 684 C C . VAL A 1 88 ? 6.564 -4.733 -3.550 1.00 96.44 88 VAL A C 1
ATOM 686 O O . VAL A 1 88 ? 6.442 -4.352 -2.390 1.00 96.44 88 VAL A O 1
ATOM 689 N N . THR A 1 89 ? 7.723 -5.162 -4.050 1.00 95.00 89 THR A N 1
ATOM 690 C CA . THR A 1 89 ? 8.949 -5.304 -3.257 1.00 95.00 89 THR A CA 1
ATOM 691 C C . THR A 1 89 ? 9.377 -3.975 -2.644 1.00 95.00 89 THR A C 1
ATOM 693 O O . THR A 1 89 ? 9.649 -3.915 -1.446 1.00 95.00 89 THR A O 1
ATOM 696 N N . ASP A 1 90 ? 9.374 -2.893 -3.430 1.00 95.50 90 ASP A N 1
ATOM 697 C CA . ASP A 1 90 ? 9.726 -1.560 -2.935 1.00 95.50 90 ASP A CA 1
ATOM 698 C C . ASP A 1 90 ? 8.752 -1.095 -1.834 1.00 95.50 90 ASP A C 1
ATOM 700 O O . ASP A 1 90 ? 9.179 -0.570 -0.801 1.00 95.50 90 ASP A O 1
ATOM 704 N N . LEU A 1 91 ? 7.441 -1.310 -2.007 1.00 95.62 91 LEU A N 1
ATOM 705 C CA . LEU A 1 91 ? 6.444 -0.906 -1.015 1.00 95.62 91 LEU A CA 1
ATOM 706 C C . LEU A 1 91 ? 6.487 -1.765 0.257 1.00 95.62 91 LEU A C 1
ATOM 708 O O . LEU A 1 91 ? 6.377 -1.206 1.351 1.00 95.62 91 LEU A O 1
ATOM 712 N N . LYS A 1 92 ? 6.711 -3.084 0.135 1.00 94.38 92 LYS A N 1
ATOM 713 C CA . LYS A 1 92 ? 6.950 -3.983 1.281 1.00 94.38 92 LYS A CA 1
ATOM 714 C C . LYS A 1 92 ? 8.177 -3.527 2.060 1.00 94.38 92 LYS A C 1
ATOM 716 O O . LYS A 1 92 ? 8.079 -3.300 3.260 1.00 94.38 92 LYS A O 1
ATOM 721 N N . TYR A 1 93 ? 9.289 -3.270 1.373 1.00 94.56 93 TYR A N 1
ATOM 722 C CA . TYR A 1 93 ? 10.508 -2.774 2.007 1.00 94.56 93 TYR A CA 1
ATOM 723 C C . TYR A 1 93 ? 10.266 -1.477 2.795 1.00 94.56 93 TYR A C 1
ATOM 725 O O . TYR A 1 93 ? 10.678 -1.362 3.949 1.00 94.56 93 TYR A O 1
ATOM 733 N N . MET A 1 94 ? 9.559 -0.502 2.211 1.00 94.38 94 MET A N 1
ATOM 734 C CA . MET A 1 94 ? 9.253 0.759 2.898 1.00 94.38 94 MET A CA 1
ATOM 735 C C . MET A 1 94 ? 8.336 0.573 4.115 1.00 94.38 94 MET A C 1
ATOM 737 O O . MET A 1 94 ? 8.535 1.243 5.131 1.00 94.38 94 MET A O 1
ATOM 741 N N . ARG A 1 95 ? 7.343 -0.321 4.024 1.00 92.94 95 ARG A N 1
ATOM 742 C CA . ARG A 1 95 ? 6.476 -0.700 5.149 1.00 92.94 95 ARG A CA 1
ATOM 743 C C . ARG A 1 95 ? 7.302 -1.309 6.280 1.00 92.94 95 ARG A C 1
ATOM 745 O O . ARG A 1 95 ? 7.217 -0.840 7.410 1.00 92.94 95 ARG A O 1
ATOM 752 N N . ASP A 1 96 ? 8.125 -2.302 5.960 1.00 93.00 96 ASP A N 1
ATOM 753 C CA . ASP A 1 96 ? 8.874 -3.095 6.939 1.00 93.00 96 ASP A CA 1
ATOM 754 C C . ASP A 1 96 ? 9.977 -2.267 7.624 1.00 93.00 96 ASP A C 1
ATOM 756 O O . ASP A 1 96 ? 10.328 -2.512 8.775 1.00 93.00 96 ASP A O 1
ATOM 760 N N . LYS A 1 97 ? 10.485 -1.226 6.951 1.00 95.19 97 LYS A N 1
ATOM 761 C CA . LYS A 1 97 ? 11.403 -0.234 7.534 1.00 95.19 97 LYS A CA 1
ATOM 762 C C . LYS A 1 97 ? 10.721 0.841 8.388 1.00 95.19 97 LYS A C 1
ATOM 764 O O . LYS A 1 97 ? 11.418 1.716 8.894 1.00 95.19 97 LYS A O 1
ATOM 769 N N . GLY A 1 98 ? 9.398 0.808 8.549 1.00 91.50 98 GLY A N 1
ATOM 770 C CA . GLY A 1 98 ? 8.676 1.770 9.385 1.00 91.50 98 GLY A CA 1
ATOM 771 C C . GLY A 1 98 ? 8.652 3.184 8.800 1.00 91.50 98 GLY A C 1
ATOM 772 O O . GLY A 1 98 ? 8.889 4.159 9.508 1.00 91.50 98 GLY A O 1
ATOM 773 N N . THR A 1 99 ? 8.401 3.312 7.493 1.00 93.56 99 THR A N 1
ATOM 774 C CA . THR A 1 99 ? 8.314 4.619 6.822 1.00 93.56 99 THR A CA 1
ATOM 775 C C . THR A 1 99 ? 7.339 5.585 7.507 1.00 93.56 99 THR A C 1
ATOM 777 O O . THR A 1 99 ? 6.207 5.235 7.834 1.00 93.56 99 THR A O 1
ATOM 780 N N . VAL A 1 100 ? 7.756 6.844 7.653 1.00 92.56 100 VAL A N 1
ATOM 781 C CA . VAL A 1 100 ? 6.925 7.946 8.181 1.00 92.56 100 VAL A CA 1
ATOM 782 C C . VAL A 1 100 ? 6.336 8.828 7.075 1.00 92.56 100 VAL A C 1
ATOM 784 O O . VAL A 1 100 ? 5.634 9.806 7.340 1.00 92.56 100 VAL A O 1
ATOM 787 N N . SER A 1 101 ? 6.618 8.513 5.806 1.00 93.31 101 SER A N 1
ATOM 788 C CA . SER A 1 101 ? 6.116 9.293 4.675 1.00 93.31 101 SER A CA 1
ATOM 789 C C . SER A 1 101 ? 4.604 9.139 4.546 1.00 93.31 101 SER A C 1
ATOM 791 O O . SER A 1 101 ? 4.105 8.058 4.235 1.00 93.31 101 SER A O 1
ATOM 793 N N . LYS A 1 102 ? 3.864 10.245 4.696 1.00 91.06 102 LYS A N 1
ATOM 794 C CA . LYS A 1 102 ? 2.397 10.267 4.551 1.00 91.06 102 LYS A CA 1
ATOM 795 C C . LYS A 1 102 ? 1.929 9.693 3.210 1.00 91.06 102 LYS A C 1
ATOM 797 O O . LYS A 1 102 ? 0.909 9.012 3.165 1.00 91.06 102 LYS A O 1
ATOM 802 N N . GLY A 1 103 ? 2.660 9.958 2.124 1.00 89.31 103 GLY A N 1
ATOM 803 C CA . GLY A 1 103 ? 2.336 9.433 0.794 1.00 89.31 103 GLY A CA 1
ATOM 804 C C . GLY A 1 103 ? 2.482 7.914 0.722 1.00 89.31 103 GLY A C 1
ATOM 805 O O . GLY A 1 103 ? 1.576 7.232 0.253 1.00 89.31 103 GLY A O 1
ATOM 806 N N . ILE A 1 104 ? 3.574 7.377 1.270 1.00 92.69 104 ILE A N 1
ATOM 807 C CA . ILE A 1 104 ? 3.808 5.929 1.292 1.00 92.69 104 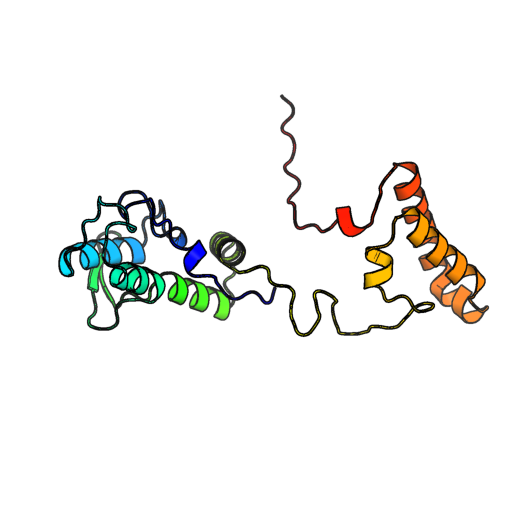ILE A CA 1
ATOM 808 C C . ILE A 1 104 ? 2.845 5.225 2.248 1.00 92.69 104 ILE A C 1
ATOM 810 O O . ILE A 1 104 ? 2.302 4.189 1.893 1.00 92.69 104 ILE A O 1
ATOM 814 N N . LEU A 1 105 ? 2.545 5.805 3.412 1.00 91.69 105 LEU A N 1
ATOM 815 C CA . LEU A 1 105 ? 1.535 5.268 4.330 1.00 91.69 105 LEU A CA 1
ATOM 816 C C . LEU A 1 105 ? 0.149 5.184 3.672 1.00 91.69 105 LEU A C 1
ATOM 818 O O . LEU A 1 105 ? -0.563 4.194 3.845 1.00 91.69 105 LEU A O 1
ATOM 822 N N . ARG A 1 106 ? -0.224 6.188 2.865 1.00 90.56 106 ARG A N 1
ATOM 823 C CA . ARG A 1 106 ? -1.448 6.141 2.049 1.00 90.56 106 ARG A CA 1
ATOM 824 C C . ARG A 1 106 ? -1.384 5.044 0.991 1.00 90.56 106 ARG A C 1
ATOM 826 O O . ARG A 1 106 ? -2.369 4.334 0.838 1.00 90.56 106 ARG A O 1
ATOM 833 N N . ALA A 1 107 ? -0.255 4.888 0.302 1.00 91.81 107 ALA A N 1
ATOM 834 C CA . ALA A 1 107 ? -0.070 3.828 -0.686 1.00 91.81 107 ALA A CA 1
ATOM 835 C C . ALA A 1 107 ? -0.159 2.429 -0.054 1.00 91.81 107 ALA A C 1
ATOM 837 O O . ALA A 1 107 ? -0.882 1.585 -0.567 1.00 91.81 107 ALA A O 1
ATOM 838 N N . ILE A 1 108 ? 0.486 2.201 1.097 1.00 92.50 108 ILE A N 1
ATOM 839 C CA . ILE A 1 108 ? 0.373 0.949 1.863 1.00 92.50 108 ILE A CA 1
ATOM 840 C C . ILE A 1 108 ? -1.099 0.668 2.168 1.00 92.50 108 ILE A C 1
ATOM 842 O O . ILE A 1 108 ? -1.599 -0.400 1.836 1.00 92.50 108 ILE A O 1
ATOM 846 N N . LYS A 1 109 ? -1.832 1.647 2.713 1.00 88.25 109 LYS A N 1
ATOM 847 C CA . LYS A 1 109 ? -3.268 1.487 2.981 1.00 88.25 109 LYS A CA 1
ATOM 848 C C . LYS A 1 109 ? -4.072 1.194 1.709 1.00 88.25 109 LYS A C 1
ATOM 850 O O . LYS A 1 109 ? -4.981 0.371 1.747 1.00 88.25 109 LYS A O 1
ATOM 855 N N . LEU A 1 110 ? -3.765 1.871 0.603 1.00 89.31 110 LEU A N 1
ATOM 856 C CA . LEU A 1 110 ? -4.480 1.713 -0.662 1.00 89.31 110 LEU A CA 1
ATOM 857 C C . LEU A 1 110 ? -4.254 0.331 -1.282 1.00 89.31 110 LEU A C 1
ATOM 859 O O . LEU A 1 110 ? -5.183 -0.220 -1.859 1.00 89.31 110 LEU A O 1
ATOM 863 N N . PHE A 1 111 ? -3.052 -0.226 -1.154 1.00 92.62 111 PHE A N 1
ATOM 864 C CA . PHE A 1 111 ? -2.676 -1.479 -1.805 1.00 92.62 111 PHE A CA 1
ATOM 865 C C . PHE A 1 111 ? -2.744 -2.704 -0.881 1.00 92.62 111 PHE A C 1
ATOM 867 O O . PHE A 1 111 ? -2.694 -3.823 -1.374 1.00 92.62 111 PHE A O 1
ATOM 874 N N . SER A 1 112 ? -2.920 -2.538 0.432 1.00 88.50 112 SER A N 1
ATOM 875 C CA . SER A 1 112 ? -3.160 -3.648 1.365 1.00 88.50 112 SER A CA 1
ATOM 876 C C . SER A 1 112 ? -4.574 -4.224 1.257 1.00 88.50 112 SER A C 1
ATOM 878 O O . SER A 1 112 ? -5.558 -3.477 1.175 1.00 88.50 112 SER A O 1
ATOM 880 N N . LEU A 1 113 ? -4.695 -5.552 1.357 1.00 78.50 113 LEU A N 1
ATOM 881 C CA . LEU A 1 113 ? -5.981 -6.210 1.607 1.00 78.50 113 LEU A CA 1
ATOM 882 C C . LEU A 1 113 ? -6.518 -5.801 2.977 1.00 78.50 113 LEU A C 1
ATOM 884 O O . LEU A 1 113 ? -5.772 -5.666 3.944 1.00 78.50 113 LEU A O 1
ATOM 888 N N . HIS A 1 114 ? -7.826 -5.590 3.062 1.00 65.81 114 HIS A N 1
ATOM 889 C CA . HIS A 1 114 ? -8.508 -5.406 4.340 1.00 65.81 114 HIS A CA 1
ATOM 890 C C . HIS A 1 114 ? -9.222 -6.709 4.673 1.00 65.81 114 HIS A C 1
ATOM 892 O O . HIS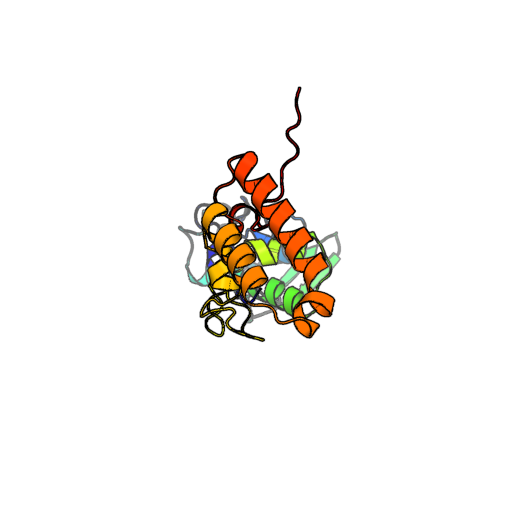 A 1 114 ? -10.443 -6.791 4.598 1.00 65.81 114 HIS A O 1
ATOM 898 N N . GLU A 1 115 ? -8.446 -7.739 4.985 1.00 60.25 115 GLU A N 1
ATOM 899 C CA . GLU A 1 115 ? -9.000 -8.977 5.522 1.00 60.25 115 GLU A CA 1
ATOM 900 C C . GLU A 1 115 ? -9.185 -8.839 7.033 1.00 60.25 115 GLU A C 1
ATOM 902 O O . GLU A 1 115 ? -8.422 -8.147 7.721 1.00 60.25 115 GLU A O 1
ATOM 907 N N . GLN A 1 116 ? -10.238 -9.469 7.551 1.00 57.16 116 GLN A N 1
ATOM 908 C CA . GLN A 1 116 ? -10.396 -9.632 8.989 1.00 57.16 116 GLN A CA 1
ATOM 909 C C . GLN A 1 116 ? -9.199 -10.437 9.498 1.00 57.16 116 GLN A C 1
ATOM 911 O O . GLN A 1 116 ? -8.827 -11.449 8.910 1.00 57.16 116 GLN A O 1
ATOM 916 N N . CYS A 1 117 ? -8.552 -9.960 10.560 1.00 57.22 117 CYS A N 1
ATOM 917 C CA . CYS A 1 117 ? -7.399 -10.648 11.129 1.00 57.22 117 CYS A CA 1
ATOM 918 C C . CYS A 1 117 ? -7.841 -12.050 11.581 1.00 57.22 117 CYS A C 1
ATOM 920 O O . CYS A 1 117 ? -8.662 -12.117 12.484 1.00 57.22 117 CYS A O 1
ATOM 922 N N . PRO A 1 118 ? -7.317 -13.158 11.036 1.00 58.19 118 PRO A N 1
ATOM 923 C CA . PRO A 1 118 ? -7.819 -14.495 11.366 1.00 58.19 118 PRO A CA 1
ATOM 924 C C . PRO A 1 118 ? -7.552 -14.880 12.826 1.00 58.19 118 PRO A C 1
ATOM 926 O O . PRO A 1 118 ? -8.271 -15.688 13.395 1.00 58.19 118 PRO A O 1
ATOM 929 N N . ALA A 1 119 ? -6.545 -14.271 13.461 1.00 54.78 119 ALA A N 1
ATOM 930 C CA . ALA A 1 119 ? -6.237 -14.507 14.870 1.00 54.78 119 ALA A CA 1
ATOM 931 C C . ALA A 1 119 ? -7.256 -13.872 15.829 1.00 54.78 119 ALA A C 1
ATOM 933 O O . ALA A 1 119 ? -7.262 -14.186 17.015 1.00 54.78 119 ALA A O 1
ATOM 934 N N . CYS A 1 120 ? -8.049 -12.915 15.350 1.00 59.44 120 CYS A N 1
ATOM 935 C CA . CYS A 1 120 ? -8.871 -12.090 16.221 1.00 59.44 120 CYS A CA 1
ATOM 936 C C . CYS A 1 120 ? -10.251 -11.764 15.622 1.00 59.44 120 CYS A C 1
ATOM 938 O O . CYS A 1 120 ? -11.071 -11.141 16.272 1.00 59.44 120 CYS A O 1
ATOM 940 N N . GLU A 1 121 ? -10.511 -12.150 14.374 1.00 58.47 121 GLU A N 1
ATOM 941 C CA . GLU A 1 121 ? -11.709 -11.861 13.570 1.00 58.47 121 GLU A CA 1
ATOM 942 C C . GLU A 1 121 ? -12.095 -10.369 13.534 1.00 58.47 121 GLU A C 1
ATOM 944 O O . GLU A 1 121 ? -13.243 -9.989 13.334 1.00 58.47 121 GLU A O 1
ATOM 949 N N . GLY A 1 122 ? -11.119 -9.477 13.736 1.00 57.75 122 GLY A N 1
ATOM 950 C CA . GLY A 1 122 ? -11.363 -8.038 13.903 1.00 57.75 122 GLY A CA 1
ATOM 951 C C . GLY A 1 122 ? -11.741 -7.607 15.328 1.00 57.75 122 GLY A C 1
ATOM 952 O O . GLY A 1 122 ? -11.810 -6.408 15.594 1.00 57.75 122 GLY A O 1
ATOM 953 N N . ASN A 1 123 ? -11.889 -8.547 16.259 1.00 56.50 123 ASN A N 1
ATOM 954 C CA . ASN A 1 123 ? -11.981 -8.314 17.698 1.00 56.50 123 ASN A CA 1
ATOM 955 C C . ASN A 1 123 ? -10.569 -8.226 18.276 1.00 56.50 123 ASN A C 1
ATOM 957 O O . ASN A 1 123 ? -9.788 -9.149 18.112 1.00 56.50 123 ASN A O 1
ATOM 961 N N . LEU A 1 124 ? -10.188 -7.137 18.942 1.00 54.69 124 LEU A N 1
ATOM 962 C CA . LEU A 1 124 ? -8.893 -7.088 19.632 1.00 54.69 124 LEU A CA 1
ATOM 963 C C . LEU A 1 124 ? -8.886 -8.170 20.726 1.00 54.69 124 LEU A C 1
ATOM 965 O O . LEU A 1 124 ? -9.551 -8.022 21.746 1.00 54.69 124 LEU A O 1
ATOM 969 N N . ALA A 1 125 ? -8.162 -9.264 20.473 1.00 49.53 125 ALA A N 1
ATOM 970 C CA . ALA A 1 125 ? -8.184 -10.507 21.249 1.00 49.53 125 ALA A CA 1
ATOM 971 C C . ALA A 1 125 ? -7.722 -10.367 22.707 1.00 49.53 125 ALA A C 1
ATOM 973 O O . ALA A 1 125 ? -7.771 -11.340 23.453 1.00 49.53 125 ALA A O 1
ATOM 974 N N . GLU A 1 126 ? -7.248 -9.198 23.137 1.00 46.88 126 GLU A N 1
ATOM 975 C CA . GLU A 1 126 ? -6.435 -9.168 24.343 1.00 46.88 126 GLU A CA 1
ATOM 976 C C . GLU A 1 126 ? -7.220 -9.344 25.642 1.00 46.88 126 GLU A C 1
ATOM 978 O O . GLU A 1 126 ? -6.646 -9.897 26.569 1.00 46.88 126 GLU A O 1
ATOM 983 N N . GLN A 1 127 ? -8.514 -9.009 25.740 1.00 46.09 127 GLN A N 1
ATOM 984 C CA . GLN A 1 127 ? -9.301 -9.310 26.950 1.00 46.09 127 GLN A CA 1
ATOM 985 C C . GLN A 1 127 ? -10.801 -9.399 26.645 1.00 46.09 127 GLN A C 1
ATOM 987 O O . GLN A 1 127 ? -11.540 -8.440 26.867 1.00 46.09 127 GLN A O 1
ATOM 992 N N . VAL A 1 128 ? -11.297 -10.553 26.186 1.00 49.97 128 VAL A N 1
ATOM 993 C CA . VAL A 1 128 ? -12.748 -10.824 26.210 1.00 49.97 128 VAL A CA 1
ATOM 994 C C . VAL A 1 128 ? -13.166 -11.100 27.660 1.00 49.97 128 VAL A C 1
ATOM 996 O O . VAL A 1 128 ? -13.434 -12.224 28.070 1.00 49.97 128 VAL A O 1
ATOM 999 N N . ARG A 1 129 ? -13.157 -10.052 28.487 1.00 57.16 129 ARG A N 1
ATOM 1000 C CA . ARG A 1 129 ? -13.931 -10.015 29.726 1.00 57.16 129 ARG A CA 1
ATOM 1001 C C . ARG A 1 129 ? -15.385 -9.867 29.295 1.00 57.16 129 ARG A C 1
ATOM 1003 O O . ARG A 1 129 ? -15.746 -8.858 28.692 1.00 57.16 129 ARG A O 1
ATOM 1010 N N . LEU A 1 130 ? -16.190 -10.890 29.550 1.00 60.75 130 LEU A N 1
ATOM 1011 C CA . LEU A 1 130 ? -17.621 -10.824 29.292 1.00 60.75 130 LEU A CA 1
ATOM 1012 C C . LEU A 1 130 ? -18.280 -9.980 30.388 1.00 60.75 130 LEU A C 1
ATOM 1014 O O . LEU A 1 130 ? -18.171 -10.304 31.569 1.00 60.75 130 LEU A O 1
ATOM 1018 N N . LEU A 1 131 ? -18.976 -8.918 29.999 1.00 63.22 131 LEU A N 1
ATOM 1019 C CA . LEU A 1 131 ? -19.926 -8.206 30.846 1.00 63.22 131 LEU A CA 1
ATOM 1020 C C . LEU A 1 131 ? -21.304 -8.810 30.581 1.00 63.22 131 LEU A C 1
ATOM 1022 O O . LEU A 1 131 ? -21.865 -8.621 29.507 1.00 63.22 131 LEU A O 1
ATOM 1026 N N . GLN A 1 132 ? -21.841 -9.571 31.539 1.00 64.25 132 GLN A N 1
ATOM 1027 C CA . GLN A 1 132 ? -23.166 -10.207 31.409 1.00 64.25 132 GLN A CA 1
ATOM 1028 C C . GLN A 1 132 ? -23.312 -11.097 30.158 1.00 64.25 132 GLN A C 1
ATOM 1030 O O . GLN A 1 132 ? -24.365 -11.138 29.530 1.00 64.25 132 GLN A O 1
ATOM 1035 N N . GLY A 1 133 ? -22.240 -11.799 29.776 1.00 65.81 133 GLY A N 1
ATOM 1036 C CA . GLY A 1 133 ? -22.217 -12.646 28.578 1.00 65.81 133 GLY A CA 1
ATOM 1037 C C . GLY A 1 133 ? -21.917 -11.904 27.272 1.00 65.81 133 GLY A C 1
ATOM 1038 O O . GLY A 1 133 ? -21.705 -12.566 26.263 1.00 65.81 133 GLY A O 1
ATOM 1039 N N . TYR A 1 134 ? -21.817 -10.571 27.295 1.00 65.50 134 TYR A N 1
ATOM 1040 C CA . TYR A 1 134 ? -21.408 -9.765 26.147 1.00 65.50 134 TYR A CA 1
ATOM 1041 C C . TYR A 1 134 ? -19.925 -9.414 26.215 1.00 65.50 134 TYR A C 1
ATOM 1043 O O . TYR A 1 134 ? -19.424 -8.915 27.224 1.00 65.50 134 TYR A O 1
ATOM 1051 N N . SER A 1 135 ? -19.213 -9.613 25.115 1.00 72.69 135 SER A N 1
ATOM 1052 C CA . SER A 1 135 ? -17.922 -8.976 24.892 1.00 72.69 135 SER A CA 1
ATOM 1053 C C . SER A 1 135 ? -18.103 -7.486 24.582 1.00 72.69 135 SER A C 1
ATOM 1055 O O . SER A 1 135 ? -19.167 -7.030 24.158 1.00 72.69 135 SER A O 1
ATOM 1057 N N . LEU A 1 136 ? -17.028 -6.706 24.720 1.00 70.69 136 LEU A N 1
ATOM 1058 C CA . LEU A 1 136 ? -17.020 -5.314 24.259 1.00 70.69 136 LEU A CA 1
ATOM 1059 C C . LEU A 1 136 ? -17.360 -5.200 22.761 1.00 70.69 136 LEU A C 1
ATOM 1061 O O . LEU A 1 136 ? -17.951 -4.208 22.335 1.00 70.69 136 LEU A O 1
ATOM 1065 N N . SER A 1 137 ? -16.978 -6.198 21.961 1.00 71.06 137 SER A N 1
ATOM 1066 C CA . SER A 1 137 ? -17.320 -6.253 20.540 1.00 71.06 137 SER A CA 1
ATOM 106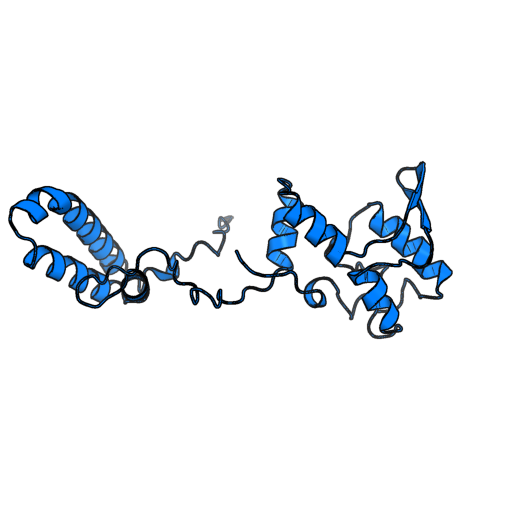7 C C . SER A 1 137 ? -18.816 -6.434 20.320 1.00 71.06 137 SER A C 1
ATOM 1069 O O . SER A 1 137 ? -19.372 -5.732 19.478 1.00 71.06 137 SER A O 1
ATOM 1071 N N . ASP A 1 138 ? -19.468 -7.292 21.107 1.00 75.00 138 ASP A N 1
ATOM 1072 C CA . ASP A 1 138 ? -20.914 -7.504 21.010 1.00 75.00 138 ASP A CA 1
ATOM 1073 C C . ASP A 1 138 ? -21.653 -6.199 21.318 1.00 75.00 138 ASP A C 1
ATOM 1075 O O . ASP A 1 138 ? -22.461 -5.740 20.515 1.00 75.00 138 ASP A O 1
ATOM 1079 N N . ILE A 1 139 ? -21.274 -5.510 22.404 1.00 76.81 139 ILE A N 1
ATOM 1080 C CA . ILE A 1 139 ? -21.879 -4.226 22.806 1.00 76.81 139 ILE A CA 1
ATOM 1081 C C . ILE A 1 139 ? -21.735 -3.150 21.716 1.00 76.81 139 ILE A C 1
ATOM 1083 O O . ILE A 1 139 ? -22.646 -2.344 21.528 1.00 76.81 139 ILE A O 1
ATOM 1087 N N . LYS A 1 140 ? -20.617 -3.126 20.974 1.00 76.31 140 LYS A N 1
ATOM 1088 C CA . LYS A 1 140 ? -20.390 -2.174 19.867 1.00 76.31 140 LYS A CA 1
ATOM 1089 C C . LYS A 1 140 ? -21.268 -2.434 18.644 1.00 76.31 140 LYS A C 1
ATOM 1091 O O . LYS A 1 140 ? -21.472 -1.514 17.849 1.00 76.31 140 LYS A O 1
ATOM 1096 N N . GLN A 1 141 ? -21.717 -3.672 18.461 1.00 78.62 141 GLN A N 1
ATOM 1097 C CA . GLN A 1 141 ? -22.580 -4.064 17.349 1.00 78.62 141 GLN A CA 1
ATOM 1098 C C . GLN A 1 141 ? -24.068 -3.916 17.681 1.00 78.62 141 GLN A C 1
ATOM 1100 O O . GLN A 1 141 ? -24.875 -3.818 16.757 1.00 78.62 141 GLN A O 1
ATOM 1105 N N . LEU A 1 142 ? -24.424 -3.848 18.968 1.00 84.31 142 LEU A N 1
ATOM 1106 C CA . LEU A 1 142 ? -25.795 -3.599 19.397 1.00 84.31 142 LEU A CA 1
ATOM 1107 C C . LEU A 1 142 ? -26.312 -2.237 18.890 1.00 84.31 142 LEU A C 1
ATOM 1109 O O . LEU A 1 142 ? -25.550 -1.263 18.787 1.00 84.31 142 LEU A O 1
ATOM 1113 N N . PRO A 1 143 ? -27.622 -2.134 18.603 1.00 88.12 143 PRO A N 1
ATOM 1114 C CA . PRO A 1 143 ? -28.283 -0.850 18.455 1.00 88.12 143 PRO A CA 1
ATOM 1115 C C . PRO A 1 143 ? -28.062 0.035 19.686 1.00 88.12 143 PRO A C 1
ATOM 1117 O O . PRO A 1 143 ? -28.045 -0.471 20.805 1.00 88.12 143 PRO A O 1
ATOM 1120 N N . ILE A 1 144 ? -27.970 1.359 19.510 1.00 88.94 144 ILE A N 1
ATOM 1121 C CA . ILE A 1 144 ? -27.732 2.295 20.632 1.00 88.94 144 ILE A CA 1
ATOM 1122 C C . ILE A 1 144 ? -28.738 2.089 21.774 1.00 88.94 144 ILE A C 1
ATOM 1124 O O . ILE A 1 144 ? -28.364 2.129 22.945 1.00 88.94 144 ILE A O 1
ATOM 1128 N N . SER A 1 145 ? -30.004 1.833 21.436 1.00 87.94 145 SER A N 1
ATOM 1129 C CA . SER A 1 145 ? -31.055 1.536 22.412 1.00 87.94 145 SER A CA 1
ATOM 1130 C C . SER A 1 145 ? -30.745 0.294 23.246 1.00 87.94 145 SER A C 1
ATOM 1132 O O . SER A 1 145 ? -30.958 0.305 24.451 1.00 87.94 145 SER A O 1
ATOM 1134 N N . GLU A 1 146 ? -30.216 -0.761 22.629 1.00 88.81 146 GLU A N 1
ATOM 1135 C CA . GLU A 1 146 ? -29.858 -2.008 23.309 1.00 88.81 146 GLU A CA 1
ATOM 1136 C C . GLU A 1 146 ? -28.563 -1.853 24.115 1.00 88.81 146 GLU A C 1
ATOM 1138 O O . GLU A 1 146 ? -28.501 -2.305 25.257 1.00 88.81 146 GLU A O 1
ATOM 1143 N N . SER A 1 147 ? -27.564 -1.131 23.591 1.00 89.00 147 SER A N 1
ATOM 1144 C CA . SER A 1 147 ? -26.356 -0.778 24.348 1.00 89.00 147 SER A CA 1
ATOM 1145 C C . SER A 1 147 ? -26.700 -0.001 25.624 1.00 89.00 147 SER A C 1
ATOM 1147 O O . SER A 1 147 ? -26.132 -0.280 26.679 1.00 89.00 147 SER A O 1
ATOM 1149 N N . LEU A 1 148 ? -27.649 0.942 25.554 1.00 89.75 148 LEU A N 1
ATOM 1150 C CA . LEU A 1 148 ? -28.122 1.689 26.722 1.00 89.75 148 LEU A CA 1
ATOM 1151 C C . LEU A 1 148 ? -28.751 0.757 27.767 1.00 89.75 148 LEU A C 1
ATOM 1153 O O . LEU A 1 148 ? -28.420 0.859 28.945 1.00 89.75 148 LEU A O 1
ATOM 1157 N N . GLN A 1 149 ? -29.601 -0.186 27.346 1.00 89.00 149 GLN A N 1
ATOM 1158 C CA . GLN A 1 149 ? -30.203 -1.165 28.261 1.00 89.00 149 GLN A CA 1
ATOM 1159 C C . GLN A 1 149 ? -29.149 -2.031 28.962 1.00 89.00 149 GLN A C 1
ATOM 1161 O O . GLN A 1 149 ? -29.266 -2.292 30.158 1.00 89.00 149 GLN A O 1
ATOM 1166 N N . VAL A 1 150 ? -28.094 -2.442 28.250 1.00 87.25 150 VAL A N 1
ATOM 1167 C CA . VAL A 1 150 ? -26.983 -3.198 28.849 1.00 87.25 150 VAL A CA 1
ATOM 1168 C C . VAL A 1 150 ? -26.291 -2.383 29.944 1.00 87.25 150 VAL A C 1
ATOM 1170 O O . VAL A 1 150 ? -26.045 -2.910 31.027 1.00 87.25 150 VAL A O 1
ATOM 1173 N N . VAL A 1 151 ? -26.007 -1.100 29.700 1.00 88.19 151 VAL A N 1
ATOM 1174 C CA . VAL A 1 151 ? -25.327 -0.233 30.678 1.00 88.19 151 VAL A CA 1
ATOM 1175 C C . VAL A 1 151 ? -26.210 0.054 31.897 1.00 88.19 151 VAL A C 1
ATOM 1177 O O . VAL A 1 151 ? -25.724 -0.023 33.025 1.00 88.19 151 VAL A O 1
ATOM 1180 N N . LEU A 1 152 ? -27.506 0.311 31.700 1.00 88.25 152 LEU A N 1
ATOM 1181 C CA . LEU A 1 152 ? -28.450 0.507 32.807 1.00 88.25 152 LEU A CA 1
ATOM 1182 C C . LEU A 1 152 ? -28.574 -0.752 33.671 1.00 88.25 152 LEU A C 1
ATOM 1184 O O . LEU A 1 152 ? -28.511 -0.667 34.893 1.00 88.25 152 LEU A O 1
ATOM 1188 N N . LYS A 1 153 ? -28.644 -1.933 33.053 1.00 87.06 153 LYS A N 1
ATOM 1189 C CA . LYS A 1 153 ? -28.664 -3.199 33.791 1.00 87.06 153 LYS A CA 1
ATOM 1190 C C . LYS A 1 153 ? -27.361 -3.450 34.553 1.00 87.06 153 LYS A C 1
ATOM 1192 O O . LYS A 1 153 ? -27.398 -3.971 35.660 1.00 87.06 153 LYS A O 1
ATOM 1197 N N . LEU A 1 154 ? -26.206 -3.072 33.997 1.00 84.25 154 LEU A N 1
ATOM 1198 C CA . LEU A 1 154 ? -24.928 -3.158 34.715 1.00 84.25 154 LEU A CA 1
ATOM 1199 C C . LEU A 1 154 ? -24.931 -2.296 35.979 1.00 84.25 154 LEU A C 1
ATOM 1201 O O . LEU A 1 154 ? -24.456 -2.758 37.012 1.00 84.25 154 LEU A O 1
ATOM 1205 N N . ARG A 1 155 ? -25.506 -1.088 35.913 1.00 84.06 155 ARG A N 1
ATOM 1206 C CA . ARG A 1 155 ? -25.658 -0.194 37.069 1.00 84.06 155 ARG A CA 1
ATOM 1207 C C . ARG A 1 155 ? -26.419 -0.860 38.215 1.00 84.06 155 ARG A C 1
ATOM 1209 O O . ARG A 1 155 ? -25.994 -0.758 39.357 1.00 84.06 155 ARG A O 1
ATOM 1216 N N . GLU A 1 156 ? -27.518 -1.544 37.907 1.00 85.31 156 GLU A N 1
ATOM 1217 C CA . GLU A 1 156 ? -28.369 -2.226 38.898 1.00 85.31 156 GLU A CA 1
ATOM 1218 C C . GLU A 1 156 ? -27.677 -3.414 39.581 1.00 85.31 156 GLU A C 1
ATOM 1220 O O . GLU A 1 156 ? -28.118 -3.868 40.633 1.00 85.31 156 GLU A O 1
ATOM 1225 N N . MET A 1 157 ? -26.606 -3.933 38.979 1.00 80.94 157 MET A N 1
ATOM 1226 C CA . MET A 1 157 ? -25.891 -5.117 39.454 1.00 80.94 157 MET A CA 1
ATOM 1227 C C . MET A 1 157 ? -24.615 -4.795 40.231 1.00 80.94 157 MET A C 1
ATOM 1229 O O . MET A 1 157 ? -23.958 -5.722 40.707 1.00 80.94 157 MET A O 1
ATOM 1233 N N . LEU A 1 158 ? -24.233 -3.520 40.328 1.00 83.62 158 LEU A N 1
ATOM 1234 C CA . LEU A 1 158 ? -23.057 -3.129 41.092 1.00 83.62 158 LEU A CA 1
ATOM 1235 C C . LEU A 1 158 ? -23.345 -3.223 42.592 1.00 83.62 158 LEU A C 1
ATOM 1237 O O . LEU A 1 158 ? -24.359 -2.720 43.072 1.00 83.62 158 LEU A O 1
ATOM 1241 N N . ASP A 1 159 ? -22.425 -3.842 43.330 1.00 88.94 159 ASP A N 1
ATOM 1242 C CA . ASP A 1 159 ? -22.374 -3.699 44.782 1.00 88.94 159 ASP A CA 1
ATOM 1243 C C . ASP A 1 159 ? -21.850 -2.307 45.183 1.00 88.94 159 ASP A C 1
ATOM 1245 O O . ASP A 1 159 ? -21.476 -1.490 44.338 1.00 88.94 159 ASP A O 1
ATOM 1249 N N . GLU A 1 160 ? -21.848 -2.021 46.482 1.00 89.50 160 GLU A N 1
ATOM 1250 C CA . GLU A 1 160 ? -21.481 -0.708 47.022 1.00 89.50 160 GLU A CA 1
ATOM 1251 C C . GLU A 1 160 ? -20.025 -0.323 46.677 1.00 89.50 160 GLU A C 1
ATOM 1253 O O . GLU A 1 160 ? -19.777 0.790 46.216 1.00 89.50 160 GLU A O 1
ATOM 1258 N N . GLU A 1 161 ? -19.075 -1.267 46.756 1.00 88.88 161 GLU A N 1
ATOM 1259 C CA . GLU A 1 161 ? -17.665 -1.029 46.400 1.00 88.88 161 GLU A CA 1
ATOM 1260 C C . GLU A 1 161 ? -17.495 -0.778 44.890 1.00 88.88 161 GLU A C 1
ATOM 1262 O O . GLU A 1 161 ? -16.734 0.095 44.460 1.00 88.88 161 GLU A O 1
ATOM 1267 N N . GLN A 1 162 ? -18.204 -1.544 44.060 1.00 85.12 162 GLN A N 1
ATOM 1268 C CA . GLN A 1 162 ? -18.206 -1.384 42.608 1.00 85.12 162 GLN A CA 1
ATOM 1269 C C . GLN A 1 162 ? -18.847 -0.055 42.200 1.00 85.12 162 GLN A C 1
ATOM 1271 O O . GLN A 1 162 ? -18.345 0.614 41.293 1.00 85.12 162 GLN A O 1
ATOM 1276 N N . SER A 1 163 ? -19.939 0.331 42.859 1.00 88.31 163 SER A N 1
ATOM 1277 C CA . SER A 1 163 ? -20.646 1.586 42.615 1.00 88.31 163 SER A CA 1
ATOM 1278 C C . SER A 1 163 ? -19.757 2.784 42.943 1.00 88.31 163 SER A C 1
ATOM 1280 O O . SER A 1 163 ? -19.642 3.687 42.116 1.00 88.31 163 SER A O 1
ATOM 1282 N N . ASP A 1 164 ? -19.044 2.756 44.070 1.00 90.56 164 ASP A N 1
ATOM 1283 C CA . ASP A 1 164 ? -18.090 3.810 44.436 1.00 90.56 164 ASP A CA 1
ATOM 1284 C C . ASP A 1 164 ? -16.933 3.925 43.434 1.00 90.56 164 ASP A C 1
ATOM 1286 O O . ASP A 1 164 ? -16.459 5.021 43.132 1.00 90.56 164 ASP A O 1
ATOM 1290 N N . ARG A 1 165 ? -16.474 2.797 42.876 1.00 88.19 165 ARG A N 1
ATOM 1291 C CA . ARG A 1 165 ? -15.346 2.779 41.932 1.00 88.19 165 ARG A CA 1
ATOM 1292 C C . ARG A 1 165 ? -15.734 3.149 40.497 1.00 88.19 165 ARG A C 1
ATOM 1294 O O . ARG A 1 165 ? -14.914 3.728 39.784 1.00 88.19 165 ARG A O 1
ATOM 1301 N N . TYR A 1 166 ? -16.932 2.779 40.043 1.00 86.62 166 TYR A N 1
ATOM 1302 C CA . TYR A 1 166 ? -17.315 2.833 38.623 1.00 86.62 166 TYR A CA 1
ATOM 1303 C C . TYR A 1 166 ? -18.587 3.637 38.331 1.00 86.62 166 TYR A C 1
ATOM 1305 O O . TYR A 1 166 ? -18.903 3.851 37.159 1.00 86.62 166 TYR A O 1
ATOM 1313 N N . GLY A 1 167 ? -19.307 4.103 39.353 1.00 87.88 167 GLY A N 1
ATOM 1314 C CA . GLY A 1 167 ? -20.598 4.775 39.206 1.00 87.88 167 GLY A CA 1
ATOM 1315 C C . GLY A 1 167 ? -20.547 5.999 38.292 1.00 87.88 167 GLY A C 1
ATOM 1316 O O . GLY A 1 167 ? -21.366 6.113 37.381 1.00 87.88 167 GLY A O 1
ATOM 1317 N N . GLU A 1 168 ? -19.538 6.862 38.450 1.00 89.88 168 GLU A N 1
ATOM 1318 C CA . GLU A 1 168 ? -19.360 8.046 37.592 1.00 89.88 168 GLU A CA 1
ATOM 1319 C C . GLU A 1 168 ? -19.140 7.678 36.118 1.00 89.88 168 GLU A C 1
ATOM 1321 O O . GLU A 1 168 ? -19.685 8.321 35.219 1.00 89.88 168 GLU A O 1
ATOM 1326 N N . LEU A 1 169 ? -18.374 6.614 35.853 1.00 88.31 169 LEU A N 1
ATOM 1327 C CA . LEU A 1 169 ? -18.119 6.140 34.493 1.00 88.31 169 LEU A CA 1
ATOM 1328 C C . LEU A 1 169 ? -19.398 5.586 33.854 1.00 88.31 169 LEU A C 1
ATOM 1330 O O . LEU A 1 169 ? -19.668 5.861 32.685 1.00 88.31 169 LEU A O 1
ATOM 1334 N N . ILE A 1 170 ? -20.189 4.822 34.608 1.00 89.31 170 ILE A N 1
ATOM 1335 C CA . ILE A 1 170 ? -21.464 4.277 34.127 1.00 89.31 170 ILE A CA 1
ATOM 1336 C C . ILE A 1 170 ? -22.462 5.397 33.843 1.00 89.31 170 ILE A C 1
ATOM 1338 O O . ILE A 1 170 ? -23.116 5.369 32.799 1.00 89.31 170 ILE A O 1
ATOM 1342 N N . GLU A 1 171 ? -22.556 6.396 34.720 1.00 90.31 171 GLU A N 1
ATOM 1343 C CA . GLU A 1 171 ? -23.415 7.565 34.514 1.00 90.31 171 GLU A CA 1
ATOM 1344 C C . GLU A 1 171 ? -22.993 8.335 33.255 1.00 90.31 171 GLU A C 1
ATOM 1346 O O . GLU A 1 171 ? -23.818 8.620 32.385 1.00 90.31 171 GLU A O 1
ATOM 1351 N N . TYR A 1 172 ? -21.687 8.574 33.088 1.00 92.75 172 TYR A N 1
ATOM 1352 C CA . TYR A 1 172 ? -21.138 9.220 31.898 1.00 92.75 172 TYR A CA 1
ATOM 1353 C C . TYR A 1 172 ? -21.503 8.461 30.616 1.00 92.75 172 TYR A C 1
ATOM 1355 O O . TYR A 1 172 ? -22.011 9.061 29.665 1.00 92.75 172 TYR A O 1
ATOM 1363 N N . VAL A 1 173 ? -21.280 7.145 30.576 1.00 90.12 173 VAL A N 1
ATOM 1364 C CA . VAL A 1 173 ? -21.590 6.318 29.400 1.00 90.12 173 VAL A CA 1
ATOM 1365 C C . VAL A 1 173 ? -23.096 6.294 29.119 1.00 90.12 173 VAL A C 1
ATOM 1367 O O . VAL A 1 173 ? -23.494 6.444 27.962 1.00 90.12 173 VAL A O 1
ATOM 1370 N N . SER A 1 174 ? -23.931 6.164 30.154 1.00 91.12 174 SER A N 1
ATOM 1371 C CA . SER A 1 174 ? -25.398 6.148 30.029 1.00 91.12 174 SER A CA 1
ATOM 1372 C C . SER A 1 174 ? -25.913 7.446 29.415 1.00 91.12 174 SER A C 1
ATOM 1374 O O . SER A 1 174 ? -26.624 7.416 28.411 1.00 91.12 174 SER A O 1
ATOM 1376 N N . MET A 1 175 ? -25.462 8.590 29.937 1.00 93.38 175 MET A N 1
ATOM 1377 C CA . MET A 1 175 ? -25.828 9.914 29.432 1.00 93.38 175 MET A CA 1
ATOM 1378 C C . MET A 1 175 ? -25.466 10.090 27.947 1.00 93.38 175 MET A C 1
ATOM 1380 O O . MET A 1 175 ? -26.242 10.657 27.174 1.00 93.38 175 MET A O 1
ATOM 1384 N N . HIS A 1 176 ? -24.306 9.582 27.515 1.00 92.81 176 HIS A N 1
ATOM 1385 C CA . HIS A 1 176 ? -23.894 9.664 26.110 1.00 92.81 176 HIS A CA 1
ATOM 1386 C C . HIS A 1 176 ? -24.732 8.753 25.213 1.00 92.81 176 HIS A C 1
ATOM 1388 O O . HIS A 1 176 ? -25.157 9.181 24.140 1.00 92.81 176 HIS A O 1
ATOM 1394 N N . LEU A 1 177 ? -25.010 7.521 25.640 1.00 91.12 177 LEU A N 1
ATOM 1395 C CA . LEU A 1 177 ? -25.866 6.605 24.885 1.00 91.12 177 LEU A CA 1
ATOM 1396 C C . LEU A 1 177 ? -27.299 7.137 24.766 1.00 91.12 177 LEU A C 1
ATOM 1398 O O . LEU A 1 177 ? -27.884 7.063 23.687 1.00 91.12 177 LEU A O 1
ATOM 1402 N N . GLU A 1 178 ? -27.839 7.753 25.818 1.00 92.06 178 GLU A N 1
ATOM 1403 C CA . GLU A 1 178 ? -29.129 8.442 25.759 1.00 92.06 178 GLU A CA 1
ATOM 1404 C C . GLU A 1 178 ? -29.133 9.589 24.752 1.00 92.06 178 GLU A C 1
ATOM 1406 O O . GLU A 1 178 ? -30.084 9.730 23.983 1.00 92.06 178 GLU A O 1
ATOM 1411 N N . TYR A 1 179 ? -28.086 10.417 24.742 1.00 91.88 179 TYR A N 1
ATOM 1412 C CA . TYR A 1 179 ? -27.961 11.491 23.763 1.00 91.88 179 TYR A CA 1
ATOM 1413 C C . TYR A 1 179 ? -27.932 10.936 22.335 1.00 91.88 179 TYR A C 1
ATOM 1415 O O . TYR A 1 179 ? -28.707 11.386 21.491 1.00 91.88 179 TYR A O 1
ATOM 1423 N N . LEU A 1 180 ? -27.101 9.918 22.078 1.00 90.06 180 LEU A N 1
ATOM 1424 C CA . LEU A 1 180 ? -27.015 9.258 20.772 1.00 90.06 180 LEU A CA 1
ATOM 1425 C C . LEU A 1 180 ? -28.361 8.656 20.346 1.00 90.06 180 LEU A C 1
ATOM 1427 O O . LEU A 1 180 ? -28.740 8.753 19.178 1.00 90.06 180 LEU A O 1
ATOM 1431 N N . HIS A 1 181 ? -29.111 8.088 21.289 1.00 89.19 181 HIS A N 1
ATOM 1432 C CA . HIS A 1 181 ? -30.450 7.580 21.029 1.00 89.19 181 HIS A CA 1
ATOM 1433 C C . HIS A 1 181 ? -31.430 8.709 20.675 1.00 89.19 181 HIS A C 1
ATOM 1435 O O . HIS A 1 181 ? -32.148 8.608 19.681 1.00 89.19 181 HIS A O 1
ATOM 1441 N N . LYS A 1 182 ? -31.414 9.814 21.436 1.00 88.88 182 LYS A N 1
ATOM 1442 C CA . LYS A 1 182 ? -32.274 10.993 21.223 1.00 88.88 182 LYS A CA 1
ATOM 1443 C C . LYS A 1 182 ? -32.058 11.638 19.854 1.00 88.88 182 LYS A C 1
ATOM 1445 O O . LYS A 1 182 ? -33.025 12.074 19.238 1.00 88.88 182 LYS A O 1
ATOM 1450 N N . ILE A 1 183 ? -30.821 11.670 19.354 1.00 90.31 183 ILE A N 1
ATOM 1451 C CA . ILE A 1 183 ? -30.513 12.192 18.010 1.00 90.31 183 ILE A CA 1
ATOM 1452 C C . ILE A 1 183 ? -30.775 11.174 16.882 1.00 90.31 183 ILE A C 1
ATOM 1454 O O . ILE A 1 183 ? -30.489 11.458 15.721 1.00 90.31 183 ILE A O 1
ATOM 1458 N N . GLY A 1 184 ? -31.318 9.992 17.199 1.00 84.00 184 GLY A N 1
ATOM 1459 C CA . GLY A 1 184 ? -31.732 8.982 16.220 1.00 84.00 184 GLY A CA 1
ATOM 1460 C C . GLY A 1 184 ? -30.601 8.104 15.683 1.00 84.00 184 GLY A C 1
ATOM 1461 O O . GLY A 1 184 ? -30.745 7.488 14.623 1.00 84.00 184 GLY A O 1
ATOM 1462 N N . MET A 1 185 ? -29.468 8.045 16.384 1.00 82.06 185 MET A N 1
ATOM 1463 C CA . MET A 1 185 ? -28.312 7.276 15.943 1.00 82.06 185 MET A CA 1
ATOM 1464 C C . MET A 1 185 ? -28.533 5.776 16.175 1.00 82.06 185 MET A C 1
ATOM 1466 O O . MET A 1 185 ? -29.075 5.366 17.203 1.00 82.06 185 MET A O 1
ATOM 1470 N N . ARG A 1 186 ? -28.165 4.949 15.187 1.00 78.56 186 ARG A N 1
ATOM 1471 C CA . ARG A 1 186 ? -28.580 3.535 15.156 1.00 78.56 186 ARG A CA 1
ATOM 1472 C C . ARG A 1 186 ? -27.575 2.596 15.806 1.00 78.56 186 ARG A C 1
ATOM 1474 O O . ARG A 1 186 ? -28.006 1.691 16.507 1.00 78.56 186 ARG A O 1
ATOM 1481 N N . SER A 1 187 ? -26.272 2.806 15.622 1.00 80.06 187 SER A N 1
ATOM 1482 C CA . SER A 1 187 ? -25.233 1.952 16.216 1.00 80.06 187 SER A CA 1
ATOM 1483 C C . SER A 1 187 ? -23.928 2.707 16.466 1.00 80.06 187 SER A C 1
ATOM 1485 O O . SER A 1 187 ? -23.594 3.660 15.764 1.00 80.06 187 SER A O 1
ATOM 1487 N N . LEU A 1 188 ? -23.128 2.222 17.420 1.00 70.31 188 LEU A N 1
ATOM 1488 C CA . LEU A 1 188 ? -21.781 2.752 17.672 1.00 70.31 188 LEU A CA 1
ATOM 1489 C C . LEU A 1 188 ? -20.813 2.469 16.509 1.00 70.31 188 LEU A C 1
ATOM 1491 O O . LEU A 1 188 ? -19.814 3.169 16.348 1.00 70.31 188 LEU A O 1
ATOM 1495 N N . SER A 1 189 ? -21.115 1.477 15.666 1.00 63.47 189 SER A N 1
ATOM 1496 C CA . SER A 1 189 ? -20.317 1.132 14.484 1.00 63.47 189 SER A CA 1
ATOM 1497 C C . SER A 1 189 ? -20.383 2.169 13.355 1.00 63.47 189 SER A C 1
ATOM 1499 O O . SER A 1 189 ? -19.491 2.181 12.508 1.00 63.47 189 SER A O 1
ATOM 1501 N N . GLN A 1 190 ? -21.355 3.095 13.362 1.00 55.12 190 GLN A N 1
ATOM 1502 C CA . GLN A 1 190 ? -21.346 4.246 12.444 1.00 55.12 190 GLN A CA 1
ATOM 1503 C C . GLN A 1 190 ? -20.150 5.189 12.685 1.00 55.12 190 GLN A C 1
ATOM 1505 O O . GLN A 1 190 ? -19.805 5.969 11.800 1.00 55.12 190 GLN A O 1
ATOM 1510 N N . PHE A 1 191 ? -19.475 5.073 13.836 1.00 46.72 191 PHE A N 1
ATOM 1511 C CA . PHE A 1 191 ? -18.220 5.758 14.151 1.00 46.72 191 PHE A CA 1
ATOM 1512 C C . PHE A 1 191 ? -16.969 4.906 13.922 1.00 46.72 191 PHE A C 1
ATOM 1514 O O . PHE A 1 191 ? -15.913 5.236 14.463 1.00 46.72 191 PHE A O 1
ATOM 1521 N N . ASP A 1 192 ? -17.012 3.837 13.120 1.00 41.16 192 ASP A N 1
ATOM 1522 C CA . ASP A 1 192 ? -15.756 3.296 12.599 1.00 41.16 192 ASP A CA 1
ATOM 1523 C C . ASP A 1 192 ? -15.110 4.426 11.773 1.00 41.16 192 ASP A C 1
ATOM 1525 O O . ASP A 1 192 ? -15.538 4.726 10.656 1.00 41.16 192 ASP A O 1
ATOM 1529 N N . VAL A 1 193 ? -14.128 5.126 12.363 1.00 39.06 193 VAL A N 1
ATOM 1530 C CA . VAL A 1 193 ? -13.413 6.309 11.833 1.00 39.06 193 VAL A CA 1
ATOM 1531 C C . VAL A 1 193 ? -12.507 5.902 10.657 1.00 39.06 193 VAL A C 1
ATOM 1533 O O . VAL A 1 193 ? -11.339 6.269 10.536 1.00 39.06 193 VAL A O 1
ATOM 1536 N N . ARG A 1 194 ? -13.040 5.073 9.762 1.00 40.25 194 ARG A N 1
ATOM 1537 C CA . ARG A 1 194 ? -12.457 4.657 8.492 1.00 40.25 194 ARG A CA 1
ATOM 1538 C C . ARG A 1 194 ? -12.892 5.562 7.349 1.00 40.25 194 ARG A C 1
ATOM 1540 O O . ARG A 1 194 ? -12.260 5.511 6.295 1.00 40.25 194 ARG A O 1
ATOM 1547 N N . VAL A 1 195 ? -13.884 6.427 7.563 1.00 29.95 195 VAL A N 1
ATOM 1548 C CA . VAL A 1 195 ? -14.246 7.488 6.622 1.00 29.95 195 VAL A CA 1
ATOM 1549 C C . VAL A 1 195 ? -13.640 8.800 7.125 1.00 29.95 195 VAL A C 1
ATOM 1551 O O . VAL A 1 195 ? -14.067 9.299 8.165 1.00 29.95 195 VAL A O 1
ATOM 1554 N N . PRO A 1 196 ? -12.637 9.383 6.443 1.00 33.41 196 PRO A N 1
ATOM 1555 C CA . PRO A 1 196 ? -12.302 10.773 6.696 1.00 33.41 196 PRO A CA 1
ATOM 1556 C C . PRO A 1 196 ? -13.546 11.596 6.361 1.00 33.41 196 PRO A C 1
ATOM 1558 O O . PRO A 1 196 ? -13.985 11.606 5.210 1.00 33.41 196 PRO A O 1
ATOM 1561 N N . VAL A 1 197 ? -14.112 12.258 7.370 1.00 32.28 197 VAL A N 1
ATOM 1562 C CA . VAL A 1 197 ? -15.093 13.326 7.175 1.00 32.28 197 VAL A CA 1
ATOM 1563 C C . VAL A 1 197 ? -14.467 14.299 6.178 1.00 32.28 197 VAL A C 1
ATOM 1565 O O . VAL A 1 197 ? -13.460 14.945 6.477 1.00 32.28 197 VAL A O 1
ATOM 1568 N N . ARG A 1 198 ? -14.994 14.343 4.950 1.00 32.88 198 ARG A N 1
ATOM 1569 C CA . ARG A 1 198 ? -14.699 15.458 4.053 1.00 32.88 198 ARG A CA 1
ATOM 1570 C C . ARG A 1 198 ? -15.411 16.663 4.659 1.00 32.88 198 ARG A C 1
ATOM 1572 O O . ARG A 1 198 ? -16.610 16.544 4.901 1.00 32.88 198 ARG A O 1
ATOM 1579 N N . PRO A 1 199 ? -14.736 17.792 4.916 1.00 36.00 199 PRO A N 1
ATOM 1580 C CA . PRO A 1 199 ? -15.472 19.017 5.160 1.00 36.00 199 PRO A CA 1
ATOM 1581 C C . PRO A 1 199 ? -16.284 19.306 3.895 1.00 36.00 199 PRO A C 1
ATOM 1583 O O . PRO A 1 199 ? -15.722 19.403 2.800 1.00 36.00 199 PRO A O 1
ATOM 1586 N N . GLU A 1 200 ? -17.605 19.363 4.038 1.00 32.53 200 GLU A N 1
ATOM 1587 C CA . GLU A 1 200 ? -18.461 19.967 3.028 1.00 32.53 200 GLU A CA 1
ATOM 1588 C C . GLU A 1 200 ? -18.003 21.417 2.875 1.00 32.53 200 GLU A C 1
ATOM 1590 O O . GLU A 1 200 ? -18.076 22.217 3.807 1.00 32.53 200 GLU A O 1
ATOM 1595 N N . ILE A 1 201 ? -17.450 21.734 1.706 1.00 40.88 201 ILE A N 1
ATOM 1596 C CA . ILE A 1 201 ? -17.294 23.119 1.284 1.00 40.88 201 ILE A CA 1
ATOM 1597 C C . ILE A 1 201 ? -18.700 23.547 0.879 1.00 40.88 201 ILE A C 1
ATOM 1599 O O . ILE A 1 201 ? -19.174 23.194 -0.201 1.00 40.88 201 ILE A O 1
ATOM 1603 N N . VAL A 1 202 ? -19.387 24.224 1.793 1.00 35.16 202 VAL A N 1
ATOM 1604 C CA . VAL A 1 202 ? -20.617 24.952 1.480 1.00 35.16 202 VAL A CA 1
ATOM 1605 C C . VAL A 1 202 ? -20.214 26.177 0.637 1.00 35.16 202 VAL A C 1
ATOM 1607 O O . VAL A 1 202 ? -19.192 26.789 0.965 1.00 35.16 202 VAL A O 1
ATOM 1610 N N . PRO A 1 203 ? -20.929 26.473 -0.466 1.00 50.84 203 PRO A N 1
ATOM 1611 C CA . PRO A 1 203 ? -20.596 27.553 -1.400 1.00 50.84 203 PRO A CA 1
ATOM 1612 C C . PRO A 1 203 ? -20.576 28.949 -0.770 1.00 50.84 203 PRO A C 1
ATOM 1614 O O . PRO A 1 203 ? -21.350 29.190 0.184 1.00 50.84 203 PRO A O 1
#

Foldseek 3Di:
DPFAFDLVLQADQQFFLVQQRRVLCGPHQDPLNQQLVQVCVVVVHDRGDGNVPPDPVVSCCQAAWDDPAWGFGAGPNDTDTGTNGHPSRVLVVCVVVPHPDPSSVVVRVSRTDPAQDPVASVPPPPDQPDLVNDGPVNLQAQWLVVVLVSLVVSQVPDDPVRCVVCVVVSVVSNVVSVVCVVVPHTGNCVPPVPDDPDPPPDD

Sequence (203 aa):
MTGDLDPRRMIAPELSLWNGAVLLWAGTDCGPVAKIKVLAARIGIDYKKPLAQQEEQFVDILLHGYAHEPVTYVHKKVVKTAFYNGCVTDLKYMRDKGTVSKGILRAIKLFSLHEQCPACEGNLAEQVRLLQGYSLSDIKQLPISESLQVVLKLREMLDEEQSDRYGELIEYVSMHLEYLHKIGMRSLSQFDVRVPVRPEIVP

InterPro domains:
  IPR041552 UvrA DNA-binding domain [PF17755] (6-77)